Protein AF-A0A2E8YFP8-F1 (afdb_monomer_lite)

Radius of gyration: 19.67 Å; cha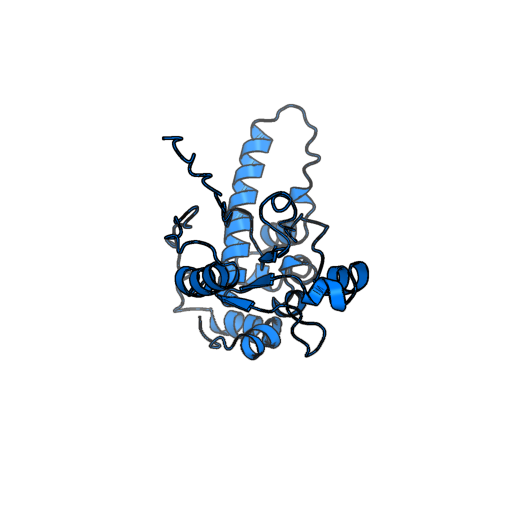ins: 1; bounding box: 48×51×55 Å

Foldseek 3Di:
DDDDDPPPPPPDDCLLPDLDKWKFWAADPDPPVGDDDRPTCDDFVRNDAVVNVCVVQPPVRLVRIQMEIEDEDLVVSLVSNLVSLVVVVVVVVVVVVVPPPPPPPPCNCVQLLNVLSVPADDSLSSLVGPSNCPHPSLAANCSRQDDVPHGSHPYYHYPVCCLVSVQVSCVVSVHDRDDDDDDDDDPPVDPVPPPPDCPVVLVVSCVSHVVNCVVVVNDSPD

pLDDT: mean 73.6, std 22.81, range [25.97, 97.5]

Structure (mmCIF, N/CA/C/O backbone):
data_AF-A0A2E8YFP8-F1
#
_entry.id   AF-A0A2E8YFP8-F1
#
loop_
_atom_site.group_PDB
_atom_site.id
_atom_site.type_symbol
_atom_site.label_atom_id
_atom_site.label_alt_id
_atom_site.label_comp_id
_atom_site.label_asym_id
_atom_site.label_entity_id
_atom_site.label_seq_id
_atom_site.pdbx_PDB_ins_code
_atom_site.Cartn_x
_atom_site.Cartn_y
_atom_site.Cartn_z
_atom_site.occupancy
_atom_site.B_iso_or_equiv
_atom_site.auth_seq_id
_atom_site.auth_comp_id
_atom_site.auth_asym_id
_atom_site.auth_atom_id
_atom_site.pdbx_PDB_model_num
ATOM 1 N N . MET A 1 1 ? -12.338 36.741 29.078 1.00 36.50 1 MET A N 1
ATOM 2 C CA . MET A 1 1 ? -12.770 35.774 28.042 1.00 36.50 1 MET A CA 1
ATOM 3 C C . MET A 1 1 ? -11.517 35.181 27.402 1.00 36.50 1 MET A C 1
ATOM 5 O O . MET A 1 1 ? -10.889 35.886 26.622 1.00 36.50 1 MET A O 1
ATOM 9 N N . PRO A 1 2 ? -11.059 33.972 27.771 1.00 31.61 2 PRO A N 1
ATOM 10 C CA . PRO A 1 2 ? -9.846 33.420 27.177 1.00 31.61 2 PRO A CA 1
ATOM 11 C C . PRO A 1 2 ? -10.151 32.907 25.762 1.00 31.61 2 PRO A C 1
ATOM 13 O O . PRO A 1 2 ? -11.018 32.055 25.570 1.00 31.61 2 PRO A O 1
ATOM 16 N N . GLN A 1 3 ? -9.444 33.446 24.766 1.00 33.66 3 GLN A N 1
ATOM 17 C CA . GLN A 1 3 ? -9.438 32.939 23.394 1.00 33.66 3 GLN A CA 1
ATOM 18 C C . GLN A 1 3 ? -8.920 31.495 23.395 1.00 33.66 3 GLN A C 1
ATOM 20 O O . GLN A 1 3 ? -7.736 31.249 23.625 1.00 33.66 3 GLN A O 1
ATOM 25 N N . LYS A 1 4 ? -9.806 30.528 23.122 1.00 30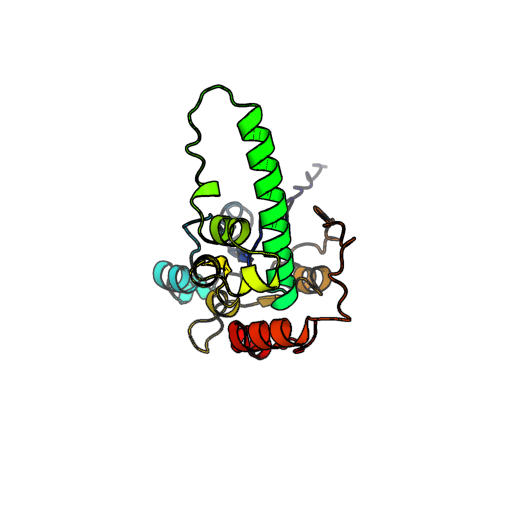.73 4 LYS A N 1
ATOM 26 C CA . LYS A 1 4 ? -9.409 29.154 22.793 1.00 30.73 4 LYS A CA 1
ATOM 27 C C . LYS A 1 4 ? -8.535 29.199 21.536 1.00 30.73 4 LYS A C 1
ATOM 29 O O . LYS A 1 4 ? -9.045 29.451 20.444 1.00 30.73 4 LYS A O 1
ATOM 34 N N . ARG A 1 5 ? -7.228 28.952 21.682 1.00 29.97 5 ARG A N 1
ATOM 35 C CA . ARG A 1 5 ? -6.358 28.631 20.543 1.00 29.97 5 ARG A CA 1
ATOM 36 C C . ARG A 1 5 ? -6.943 27.403 19.851 1.00 29.97 5 ARG A C 1
ATOM 38 O O . ARG A 1 5 ? -7.104 26.361 20.480 1.00 29.97 5 ARG A O 1
ATOM 45 N N . ARG A 1 6 ? -7.289 27.541 18.571 1.00 31.38 6 ARG A N 1
ATOM 46 C CA . ARG A 1 6 ? -7.582 26.399 17.703 1.00 31.38 6 ARG A CA 1
ATOM 47 C C . ARG A 1 6 ? -6.264 25.664 17.482 1.00 31.38 6 ARG A C 1
ATOM 49 O O . ARG A 1 6 ? -5.406 26.156 16.757 1.00 31.38 6 ARG A O 1
ATOM 56 N N . GLU A 1 7 ? -6.089 24.523 18.136 1.00 27.12 7 GLU A N 1
ATOM 57 C CA . GLU A 1 7 ? -5.059 23.567 17.744 1.00 27.12 7 GLU A CA 1
ATOM 58 C C . GLU A 1 7 ? -5.454 22.997 16.381 1.00 27.12 7 GLU A C 1
ATOM 60 O O . GLU A 1 7 ? -6.393 22.214 16.253 1.00 27.12 7 GLU A O 1
ATOM 65 N N . VAL A 1 8 ? -4.775 23.463 15.334 1.00 25.97 8 VAL A N 1
ATOM 66 C CA . VAL A 1 8 ? -4.875 22.877 14.000 1.00 25.97 8 VAL A CA 1
ATOM 67 C C . VAL A 1 8 ? -4.045 21.600 14.026 1.00 25.97 8 VAL A C 1
ATOM 69 O O . VAL A 1 8 ? -2.827 21.632 13.861 1.00 25.97 8 VAL A O 1
ATOM 72 N N . VAL A 1 9 ? -4.698 20.463 14.261 1.00 29.06 9 VAL A N 1
ATOM 73 C CA . VAL A 1 9 ? -4.085 19.156 14.016 1.00 29.06 9 VAL A CA 1
ATOM 74 C C . VAL A 1 9 ? -4.035 18.970 12.500 1.00 29.06 9 VAL A C 1
ATOM 76 O O . VAL A 1 9 ? -4.997 18.529 11.879 1.00 29.06 9 VAL A O 1
ATOM 79 N N . SER A 1 10 ? -2.917 19.361 11.883 1.00 26.95 10 SER A N 1
ATOM 80 C CA . SER A 1 10 ? -2.635 19.033 10.484 1.00 26.95 10 SER A CA 1
ATOM 81 C C . SER A 1 10 ? -2.390 17.528 10.385 1.00 26.95 10 SER A C 1
ATOM 83 O O . SER A 1 10 ? -1.294 17.036 10.660 1.00 26.95 10 SER A O 1
ATOM 85 N N . LEU A 1 11 ? -3.417 16.772 10.000 1.00 29.98 11 LEU A N 1
ATOM 86 C CA . LEU A 1 11 ? -3.224 15.427 9.473 1.00 29.98 11 LEU A CA 1
ATOM 87 C C . LEU A 1 11 ? -2.667 15.569 8.057 1.00 29.98 11 LEU A C 1
ATOM 89 O O . LEU A 1 11 ? -3.397 15.588 7.073 1.00 29.98 11 LEU A O 1
ATOM 93 N N . SER A 1 12 ? -1.347 15.713 7.955 1.00 26.25 12 SER A N 1
ATOM 94 C CA . SER A 1 12 ? -0.669 15.740 6.663 1.00 26.25 12 SER A CA 1
ATOM 95 C C . SER A 1 12 ? -0.691 14.326 6.069 1.00 26.25 12 SER A C 1
ATOM 97 O O . SER A 1 12 ? 0.120 13.461 6.423 1.00 26.25 12 SER A O 1
ATOM 99 N N . TYR A 1 13 ? -1.648 14.068 5.179 1.00 33.69 13 TYR A N 1
ATOM 100 C CA . TYR A 1 13 ? -1.621 12.923 4.277 1.00 33.69 13 TYR A CA 1
ATOM 101 C C . TYR A 1 13 ? -0.476 13.153 3.276 1.00 33.69 13 TYR A C 1
ATOM 103 O O . TYR A 1 13 ? -0.455 14.157 2.571 1.00 33.69 13 TYR A O 1
ATOM 111 N N . CYS A 1 14 ? 0.527 12.266 3.254 1.00 28.83 14 CYS A N 1
ATOM 112 C CA . CYS A 1 14 ? 1.684 12.370 2.353 1.00 28.83 14 CYS A CA 1
ATOM 113 C C . CYS A 1 14 ? 1.644 11.269 1.276 1.00 28.83 14 CYS A C 1
ATOM 115 O O . CYS A 1 14 ? 2.401 10.294 1.352 1.00 28.83 14 CYS A O 1
ATOM 117 N N . PRO A 1 15 ? 0.798 11.403 0.240 1.00 35.19 15 PRO A N 1
ATOM 118 C CA . PRO A 1 15 ? 0.747 10.443 -0.860 1.00 35.19 15 PRO A CA 1
ATOM 119 C C . PRO A 1 15 ? 2.013 10.482 -1.726 1.00 35.19 15 PRO A C 1
ATOM 121 O O . PRO A 1 15 ? 2.318 9.504 -2.401 1.00 35.19 15 PRO A O 1
ATOM 124 N N . ARG A 1 16 ? 2.842 11.538 -1.633 1.00 28.38 16 ARG A N 1
ATOM 125 C CA . ARG A 1 16 ? 4.160 11.596 -2.296 1.00 28.38 16 ARG A CA 1
ATOM 126 C C . ARG A 1 16 ? 5.142 10.523 -1.830 1.00 28.38 16 ARG A C 1
ATOM 128 O O . ARG A 1 16 ? 6.166 10.372 -2.482 1.00 28.38 16 ARG A O 1
ATOM 135 N N . THR A 1 17 ? 4.871 9.813 -0.734 1.00 32.91 17 THR A N 1
ATOM 136 C CA . THR A 1 17 ? 5.711 8.725 -0.197 1.00 32.91 17 THR A CA 1
ATOM 137 C C . THR A 1 17 ? 4.944 7.434 0.099 1.00 32.91 17 THR A C 1
ATOM 139 O O . THR A 1 17 ? 5.575 6.415 0.379 1.00 32.91 17 THR A O 1
ATOM 142 N N . CYS A 1 18 ? 3.611 7.443 0.019 1.00 36.31 18 CYS A N 1
ATOM 143 C CA . CYS A 1 18 ? 2.791 6.263 0.279 1.00 36.31 18 CYS A CA 1
ATOM 144 C C . CYS A 1 18 ? 2.594 5.460 -1.008 1.00 36.31 18 CYS A C 1
ATOM 146 O O . CYS A 1 18 ? 1.577 5.545 -1.683 1.00 36.31 18 CYS A O 1
ATOM 148 N N . VAL A 1 19 ? 3.591 4.637 -1.321 1.00 35.97 19 VAL A N 1
ATOM 149 C CA . VAL A 1 19 ? 3.522 3.589 -2.355 1.00 35.97 19 VAL A CA 1
ATOM 150 C C . VAL A 1 19 ? 2.737 2.363 -1.849 1.00 35.97 19 VAL A C 1
ATOM 152 O O . VAL A 1 19 ? 2.703 1.308 -2.470 1.00 35.97 19 VAL A O 1
ATOM 155 N N . GLY A 1 20 ? 2.088 2.475 -0.690 1.00 39.97 20 GLY A N 1
ATOM 156 C CA . GLY A 1 20 ? 1.433 1.363 -0.031 1.00 39.97 20 GLY A CA 1
ATOM 157 C C . GLY A 1 20 ? 0.271 1.791 0.846 1.00 39.97 20 GLY A C 1
ATOM 158 O O . GLY A 1 20 ? 0.136 2.945 1.262 1.00 39.97 20 GLY A O 1
ATOM 159 N N . THR A 1 21 ? -0.554 0.795 1.127 1.00 45.94 21 THR A N 1
ATOM 160 C CA . THR A 1 21 ? -1.601 0.798 2.135 1.00 45.94 21 THR A CA 1
ATOM 161 C C . THR A 1 21 ? -1.061 1.341 3.452 1.00 45.94 21 THR A C 1
ATOM 163 O O . THR A 1 21 ? -0.085 0.824 3.997 1.00 45.94 21 THR A O 1
ATOM 166 N N . THR A 1 22 ? -1.670 2.413 3.954 1.00 50.28 22 THR A N 1
ATOM 167 C CA . THR A 1 22 ? -1.260 3.024 5.222 1.00 50.28 22 THR A CA 1
ATOM 168 C C . THR A 1 22 ? -2.294 2.705 6.289 1.00 50.28 22 THR A C 1
ATOM 170 O O . THR A 1 22 ? -3.495 2.815 6.045 1.00 50.28 22 THR A O 1
ATOM 173 N N . TYR A 1 23 ? -1.804 2.322 7.465 1.00 46.91 23 TYR A N 1
ATOM 174 C CA . TYR A 1 23 ? -2.606 2.018 8.641 1.00 46.91 23 TYR A CA 1
ATOM 175 C C . TYR A 1 23 ? -2.334 3.013 9.734 1.00 46.91 23 TYR A C 1
ATOM 177 O O . TYR A 1 23 ? -1.201 3.463 9.914 1.00 46.91 23 TYR A O 1
ATOM 185 N N . TYR A 1 24 ? -3.385 3.281 10.484 1.00 52.94 24 TYR A N 1
ATOM 186 C CA . TYR A 1 24 ? -3.398 4.200 11.592 1.00 52.94 24 TYR A CA 1
ATOM 187 C C . TYR A 1 24 ? -4.088 3.508 12.767 1.00 52.94 24 TYR A C 1
ATOM 189 O O . TYR A 1 24 ? -5.163 2.924 12.624 1.00 52.94 24 TYR A O 1
ATOM 197 N N . ALA A 1 25 ? -3.451 3.566 13.932 1.00 46.72 25 ALA A N 1
ATOM 198 C CA . ALA A 1 25 ? -4.052 3.210 15.210 1.00 46.72 25 ALA A CA 1
ATOM 199 C C . ALA A 1 25 ? -4.082 4.474 16.076 1.00 46.72 25 ALA A C 1
ATOM 201 O O . ALA A 1 25 ? -3.069 5.166 16.162 1.00 46.72 25 ALA A O 1
ATOM 202 N N . ALA A 1 26 ? -5.226 4.787 16.685 1.00 53.19 26 ALA A N 1
ATOM 203 C CA . ALA A 1 26 ? -5.397 5.929 17.583 1.00 53.19 26 ALA A CA 1
ATOM 204 C C . ALA A 1 26 ? -5.961 5.473 18.939 1.00 53.19 26 ALA A C 1
ATOM 206 O O . ALA A 1 26 ? -6.909 4.686 18.993 1.00 53.19 26 ALA A O 1
ATOM 207 N N . ALA A 1 27 ? -5.349 5.923 20.041 1.00 47.31 27 ALA A N 1
ATOM 208 C CA . ALA A 1 27 ? -5.770 5.594 21.409 1.00 47.31 27 ALA A CA 1
ATOM 209 C C . ALA A 1 27 ? -6.968 6.453 21.846 1.00 47.31 27 ALA A C 1
ATOM 211 O O . ALA A 1 27 ? -7.136 7.555 21.339 1.00 47.31 27 ALA A O 1
ATOM 212 N N . HIS A 1 28 ? -7.764 5.995 22.820 1.00 42.28 28 HIS A N 1
ATOM 213 C CA . HIS A 1 28 ? -8.974 6.705 23.275 1.00 42.28 28 HIS A CA 1
ATOM 214 C C . HIS A 1 28 ? -8.916 7.282 24.703 1.00 42.28 28 HIS A C 1
ATOM 216 O O . HIS A 1 28 ? -9.957 7.621 25.265 1.00 42.28 28 HIS A O 1
ATOM 222 N N . ARG A 1 29 ? -7.745 7.397 25.343 1.00 40.44 29 ARG A N 1
ATOM 223 C CA . ARG A 1 29 ? -7.683 7.841 26.751 1.00 40.44 29 ARG A CA 1
ATOM 224 C C . ARG A 1 29 ? -7.421 9.342 26.889 1.00 40.44 29 ARG A C 1
ATOM 226 O O . ARG A 1 29 ? -6.279 9.752 26.768 1.00 40.44 29 ARG A O 1
ATOM 233 N N . SER A 1 30 ? -8.489 10.101 27.178 1.00 37.00 30 SER A N 1
ATOM 234 C CA . SER A 1 30 ? -8.545 11.466 27.758 1.00 37.00 30 SER A CA 1
ATOM 235 C C . SER A 1 30 ? -7.553 12.520 27.227 1.00 37.00 30 SER A C 1
ATOM 237 O O . SER A 1 30 ? -6.339 12.395 27.359 1.00 37.00 30 SER A O 1
ATOM 239 N N . ALA A 1 31 ? -8.105 13.617 26.698 1.00 35.91 31 ALA A N 1
ATOM 240 C CA . ALA A 1 31 ? -7.458 14.678 25.915 1.00 35.91 31 ALA A CA 1
ATOM 241 C C . ALA A 1 31 ? -6.177 15.340 26.485 1.00 35.91 31 ALA A C 1
ATOM 243 O O . ALA A 1 31 ? -5.543 16.106 25.770 1.00 35.91 31 ALA A O 1
ATOM 244 N N . SER A 1 32 ? -5.756 15.058 27.721 1.00 33.41 32 SER A N 1
ATOM 245 C CA . SER A 1 32 ? -4.541 15.628 28.322 1.00 33.41 32 SER A CA 1
ATOM 246 C C . SER A 1 32 ? -3.265 14.790 28.135 1.00 33.41 32 SER A C 1
ATOM 248 O O . SER A 1 32 ? -2.178 15.315 28.349 1.00 33.41 32 SER A O 1
ATOM 250 N N . VAL A 1 33 ? -3.355 13.522 27.703 1.00 29.88 33 VAL A N 1
ATOM 251 C CA . VAL A 1 33 ? -2.181 12.638 27.459 1.00 29.88 33 VAL A CA 1
ATOM 252 C C . VAL A 1 33 ? -2.126 12.148 25.995 1.00 29.88 33 VAL A C 1
ATOM 254 O O . VAL A 1 33 ? -1.282 11.354 25.587 1.00 29.88 33 VAL A O 1
ATOM 257 N N . LEU A 1 34 ? -3.027 12.657 25.153 1.00 34.34 34 LEU A N 1
ATOM 258 C CA . LEU A 1 34 ? -3.469 12.025 23.908 1.00 34.34 34 LEU A CA 1
ATOM 259 C C . LEU A 1 34 ? -2.755 12.516 22.634 1.00 34.34 34 LEU A C 1
ATOM 261 O O . LEU A 1 34 ? -3.369 12.604 21.576 1.00 34.34 34 LEU A O 1
ATOM 265 N N . ALA A 1 35 ? -1.465 12.846 22.709 1.00 31.28 35 ALA A N 1
ATOM 266 C CA . ALA A 1 35 ? -0.767 13.476 21.583 1.00 31.28 35 ALA A CA 1
ATOM 267 C C . ALA A 1 35 ? 0.147 12.560 20.741 1.00 31.28 35 ALA A C 1
ATOM 269 O O . ALA A 1 35 ? 0.600 13.010 19.695 1.00 31.28 35 ALA A O 1
ATOM 270 N N . GLN A 1 36 ? 0.487 11.322 21.136 1.00 36.94 36 GLN A N 1
ATOM 271 C CA . GLN A 1 36 ? 1.785 10.782 20.667 1.00 36.94 36 GLN A CA 1
ATOM 272 C C . GLN A 1 36 ? 1.888 9.377 20.064 1.00 36.94 36 GLN A C 1
ATOM 274 O O . GLN A 1 36 ? 3.008 8.911 19.889 1.00 36.94 36 GLN A O 1
ATOM 279 N N . PHE A 1 37 ? 0.817 8.723 19.609 1.00 37.91 37 PHE A N 1
ATOM 280 C CA . PHE A 1 37 ? 1.011 7.478 18.843 1.00 37.91 37 PHE A CA 1
ATOM 281 C C . PHE A 1 37 ? 0.110 7.364 17.617 1.00 37.91 37 PHE A C 1
ATOM 283 O O . PHE A 1 37 ? -0.743 6.491 17.546 1.00 37.91 37 PHE A O 1
ATOM 290 N N . ILE A 1 38 ? 0.362 8.195 16.598 1.00 45.66 38 ILE A N 1
ATOM 291 C CA . ILE A 1 38 ? 0.093 7.763 15.222 1.00 45.66 38 ILE A CA 1
ATOM 292 C C . ILE A 1 38 ? 1.240 6.834 14.829 1.00 45.66 38 ILE A C 1
ATOM 294 O O . ILE A 1 38 ? 2.314 7.280 14.419 1.00 45.66 38 ILE A O 1
ATOM 298 N N . VAL A 1 39 ? 1.028 5.530 14.972 1.00 47.88 39 VAL A N 1
ATOM 299 C CA . VAL A 1 39 ? 1.996 4.547 14.489 1.00 47.88 39 VAL A CA 1
ATOM 300 C C . VAL A 1 39 ? 1.897 4.486 12.969 1.00 47.88 39 VAL A C 1
ATOM 302 O O . VAL A 1 39 ? 1.054 3.789 12.413 1.00 47.88 39 VAL A O 1
ATOM 305 N N . LYS A 1 40 ? 2.760 5.237 12.278 1.00 48.53 40 LYS A N 1
ATOM 306 C CA . LYS A 1 40 ? 2.921 5.109 10.826 1.00 48.53 40 LYS A CA 1
ATOM 307 C C . LYS A 1 40 ? 3.622 3.782 10.540 1.00 48.53 40 LYS A C 1
ATOM 309 O O . LYS A 1 40 ? 4.824 3.654 10.752 1.00 48.53 40 LYS A O 1
ATOM 314 N N . GLY A 1 41 ? 2.885 2.799 10.028 1.00 45.41 41 GLY A N 1
ATOM 315 C CA . GLY A 1 41 ? 3.410 1.472 9.673 1.00 45.41 41 GLY A CA 1
ATOM 316 C C . GLY A 1 41 ? 4.381 1.435 8.481 1.00 45.41 41 GLY A C 1
ATOM 317 O O . GLY A 1 41 ? 4.710 0.350 8.007 1.00 45.41 41 GLY A O 1
ATOM 318 N N . PHE A 1 42 ? 4.843 2.586 7.980 1.00 41.38 42 PHE A N 1
ATOM 319 C CA . PHE A 1 42 ? 5.645 2.679 6.763 1.00 41.38 42 PHE A CA 1
ATOM 320 C C . PHE A 1 42 ? 6.966 3.415 7.003 1.00 41.38 42 PHE A C 1
ATOM 322 O O . PHE A 1 42 ? 7.075 4.629 6.853 1.00 41.38 42 PHE A O 1
ATOM 329 N N . THR A 1 43 ? 7.998 2.655 7.354 1.00 39.94 43 THR A N 1
ATOM 330 C CA . THR A 1 43 ? 9.390 3.023 7.069 1.00 39.94 43 THR A CA 1
ATOM 331 C C . THR A 1 43 ? 9.947 1.941 6.150 1.00 39.94 43 THR A C 1
ATOM 333 O O . THR A 1 43 ? 9.764 0.753 6.416 1.00 39.94 43 THR A O 1
ATOM 336 N N . TYR A 1 44 ? 10.535 2.331 5.013 1.00 41.59 44 TYR A N 1
ATOM 337 C CA . TYR A 1 44 ? 11.113 1.392 4.044 1.00 41.59 44 TYR A CA 1
ATOM 338 C C . TYR A 1 44 ? 12.115 0.468 4.761 1.00 41.59 44 TYR A C 1
ATOM 340 O O . TYR A 1 44 ? 13.039 0.949 5.410 1.00 41.59 44 TYR A O 1
ATOM 348 N N . GLY A 1 45 ? 11.886 -0.850 4.696 1.00 40.97 45 GLY A N 1
ATOM 349 C CA . GLY A 1 45 ? 12.659 -1.870 5.425 1.00 40.97 45 GLY A CA 1
ATOM 350 C C . GLY A 1 45 ? 12.057 -2.329 6.764 1.00 40.97 45 GLY A C 1
ATOM 351 O O . GLY A 1 45 ? 12.533 -3.304 7.332 1.00 40.97 45 GLY A O 1
ATOM 352 N N . ASN A 1 46 ? 10.990 -1.681 7.243 1.00 49.53 46 ASN A N 1
ATOM 353 C CA . ASN A 1 46 ? 10.359 -1.942 8.541 1.00 49.53 46 ASN A CA 1
ATOM 354 C C . ASN A 1 46 ? 8.821 -1.932 8.466 1.00 49.53 46 ASN A C 1
ATOM 356 O O . ASN A 1 46 ? 8.154 -1.529 9.421 1.00 49.53 46 ASN A O 1
ATOM 360 N N . THR A 1 47 ? 8.227 -2.371 7.350 1.00 53.34 47 THR A N 1
ATOM 361 C CA . THR A 1 47 ? 6.767 -2.512 7.272 1.00 53.34 47 THR A CA 1
ATOM 362 C C . THR A 1 47 ? 6.306 -3.526 8.317 1.00 53.34 47 THR A C 1
ATOM 364 O O . THR A 1 47 ? 6.534 -4.732 8.197 1.00 53.34 47 THR A O 1
ATOM 367 N N . ARG A 1 48 ? 5.705 -3.026 9.397 1.00 61.34 48 ARG A N 1
ATOM 368 C CA . ARG A 1 48 ? 5.166 -3.858 10.469 1.00 61.34 48 ARG A CA 1
ATOM 369 C C . ARG A 1 48 ? 3.736 -4.202 10.096 1.00 61.34 48 ARG A C 1
ATOM 371 O O . ARG A 1 48 ? 2.865 -3.339 10.128 1.00 61.34 48 ARG A O 1
ATOM 378 N N . LEU A 1 49 ? 3.526 -5.456 9.714 1.00 74.12 49 LEU A N 1
ATOM 379 C CA . LEU A 1 49 ? 2.189 -5.999 9.513 1.00 74.12 49 LEU A CA 1
ATOM 380 C C . LEU A 1 49 ? 1.406 -5.907 10.846 1.00 74.12 49 LEU A C 1
ATOM 382 O O . LEU A 1 49 ? 2.031 -6.077 11.903 1.00 74.12 49 LEU A O 1
ATOM 386 N N . PRO A 1 50 ? 0.088 -5.631 10.853 1.00 74.19 50 PRO A N 1
ATOM 387 C CA . PRO A 1 50 ? -0.675 -5.469 12.094 1.00 74.19 50 PRO A CA 1
ATOM 388 C C . PRO A 1 50 ? -0.604 -6.673 13.029 1.00 74.19 50 PRO A C 1
ATOM 390 O O . PRO A 1 50 ? -0.625 -6.489 14.238 1.00 74.19 50 PRO A O 1
ATOM 393 N N . GLN A 1 51 ? -0.409 -7.877 12.497 1.00 82.25 51 GLN A N 1
ATOM 394 C CA . GLN A 1 51 ? -0.148 -9.114 13.236 1.00 82.25 51 GLN A CA 1
ATOM 395 C C . GLN A 1 51 ? 0.980 -8.918 14.255 1.00 82.25 51 GLN A C 1
ATOM 397 O O . GLN A 1 51 ? 0.862 -9.335 15.402 1.00 82.25 51 GLN A O 1
ATOM 402 N N . LYS A 1 52 ? 2.055 -8.208 13.879 1.00 82.06 52 LYS A N 1
ATOM 403 C CA . LYS A 1 52 ? 3.167 -7.912 14.795 1.00 82.06 52 LYS A CA 1
ATOM 404 C C . LYS A 1 52 ? 2.750 -6.965 15.917 1.00 82.06 52 LYS A C 1
ATOM 406 O O . LYS A 1 52 ? 3.232 -7.106 17.036 1.00 82.06 52 LYS A O 1
ATOM 411 N N . PHE A 1 53 ? 1.863 -6.008 15.636 1.00 81.06 53 PHE A N 1
ATOM 412 C CA . PHE A 1 53 ? 1.323 -5.118 16.664 1.00 81.06 53 PHE A CA 1
ATOM 413 C C . PHE A 1 53 ? 0.406 -5.871 17.616 1.00 81.06 53 PHE A C 1
ATOM 415 O O . PHE A 1 53 ? 0.610 -5.776 18.822 1.00 81.06 53 PHE A O 1
ATOM 422 N N . VAL A 1 54 ? -0.520 -6.668 17.084 1.00 83.88 54 VAL A N 1
ATOM 423 C CA . VAL A 1 54 ? -1.411 -7.540 17.859 1.00 83.88 54 VAL A CA 1
ATOM 424 C C . VAL A 1 54 ? -0.602 -8.467 18.767 1.00 83.88 54 VAL A C 1
ATOM 426 O O . VAL A 1 54 ? -0.866 -8.533 19.964 1.00 83.88 54 VAL A O 1
ATOM 429 N N . GLN A 1 55 ? 0.445 -9.101 18.233 1.00 85.81 55 GLN A N 1
ATOM 430 C CA . GLN A 1 55 ? 1.346 -9.959 19.001 1.00 85.81 55 GLN A CA 1
ATOM 431 C C . GLN A 1 55 ? 2.075 -9.196 20.119 1.00 85.81 55 GLN A C 1
ATOM 433 O O . GLN A 1 55 ? 2.231 -9.723 21.214 1.00 85.81 55 GLN A O 1
ATOM 438 N N . SER A 1 56 ? 2.522 -7.962 19.858 1.00 84.25 56 SER A N 1
ATOM 439 C CA . SER A 1 56 ? 3.281 -7.165 20.835 1.00 84.25 56 SER A CA 1
ATOM 440 C C . SER A 1 56 ? 2.425 -6.485 21.909 1.00 84.25 56 SER A C 1
ATOM 442 O O . SER A 1 56 ? 2.879 -6.329 23.037 1.00 84.25 56 SER A O 1
ATOM 444 N N . LEU A 1 57 ? 1.212 -6.050 21.559 1.00 84.81 57 LEU A N 1
ATOM 445 C CA . LEU A 1 57 ? 0.318 -5.285 22.434 1.00 84.81 57 LEU A CA 1
ATOM 446 C C . LEU A 1 57 ? -0.678 -6.189 23.167 1.00 84.81 57 LEU A C 1
ATOM 448 O O . LEU A 1 57 ? -1.221 -5.794 24.195 1.00 84.81 57 LEU A O 1
ATOM 452 N N . GLY A 1 58 ? -0.929 -7.386 22.634 1.00 87.44 58 GLY A N 1
ATOM 453 C CA . GLY A 1 58 ? -2.018 -8.253 23.055 1.00 87.44 58 GLY A CA 1
ATOM 454 C C . GLY A 1 58 ? -3.359 -7.843 22.441 1.00 87.44 58 GLY A C 1
ATOM 455 O O . GLY A 1 58 ? -3.606 -6.677 22.115 1.00 87.44 58 GLY A O 1
ATOM 456 N N . ASN A 1 59 ? -4.251 -8.827 22.300 1.00 87.06 59 ASN A N 1
ATOM 457 C CA . ASN A 1 59 ? -5.568 -8.642 21.686 1.00 87.06 59 ASN A CA 1
ATOM 458 C C . ASN A 1 59 ? -6.415 -7.591 22.412 1.00 87.06 59 ASN A C 1
ATOM 460 O O . ASN A 1 59 ? -7.027 -6.755 21.757 1.00 87.06 59 ASN A O 1
ATOM 464 N N . GLU A 1 60 ? -6.442 -7.605 23.745 1.00 88.56 60 GLU A N 1
ATOM 465 C CA . GLU A 1 60 ? -7.273 -6.687 24.532 1.00 88.56 60 GLU A CA 1
ATOM 466 C C . GLU A 1 60 ? -6.900 -5.220 24.276 1.00 88.56 60 GLU A C 1
ATOM 468 O O . GLU A 1 60 ? -7.751 -4.399 23.921 1.00 88.56 60 GLU A O 1
ATOM 473 N N . LEU A 1 61 ? -5.607 -4.899 24.369 1.00 84.38 61 LEU A N 1
ATOM 474 C CA . LEU A 1 61 ? -5.121 -3.545 24.134 1.00 84.38 61 LEU A CA 1
ATOM 475 C C . LEU A 1 61 ? -5.305 -3.138 22.667 1.00 84.38 61 LEU A C 1
ATOM 477 O O . LEU A 1 61 ? -5.753 -2.022 22.405 1.00 84.38 61 LEU A O 1
ATOM 481 N N . TRP A 1 62 ? -5.037 -4.039 21.714 1.00 85.75 62 TRP A N 1
ATOM 482 C CA . TRP A 1 62 ? -5.286 -3.788 20.291 1.00 85.75 62 TRP A CA 1
ATOM 483 C C . TRP A 1 62 ? -6.750 -3.420 20.013 1.00 85.75 62 TRP A C 1
ATOM 485 O O . TRP A 1 62 ? -7.027 -2.421 19.347 1.00 85.75 62 TRP A O 1
ATOM 495 N N . GLN A 1 63 ? -7.690 -4.176 20.585 1.00 87.56 63 GLN A N 1
ATOM 496 C CA . GLN A 1 63 ? -9.124 -3.928 20.434 1.00 87.56 63 GLN A CA 1
ATOM 497 C C . GLN A 1 63 ? -9.580 -2.617 21.087 1.00 87.56 63 GLN A C 1
ATOM 499 O O . GLN A 1 63 ? -10.617 -2.075 20.700 1.00 87.56 63 GLN A O 1
ATOM 504 N N . SER A 1 64 ? -8.809 -2.051 22.019 1.00 86.12 64 SER A N 1
ATOM 505 C CA . SER A 1 64 ? -9.102 -0.733 22.597 1.00 86.12 64 SER A CA 1
ATOM 506 C C . SER A 1 64 ? -8.781 0.441 21.657 1.00 86.12 64 SER A C 1
ATOM 508 O O . SER A 1 64 ? -9.345 1.524 21.819 1.00 86.12 64 SER A O 1
ATOM 510 N N . TYR A 1 65 ? -7.919 0.245 20.651 1.00 85.69 65 TYR A N 1
ATOM 511 C CA . TYR A 1 65 ? -7.568 1.285 19.680 1.00 85.69 65 TYR A CA 1
ATOM 512 C C . TYR A 1 65 ? -8.638 1.458 18.601 1.00 85.69 65 TYR A C 1
ATOM 514 O O . TYR A 1 65 ? -9.320 0.513 18.200 1.00 85.69 65 TYR A O 1
ATOM 522 N N . HIS A 1 66 ? -8.742 2.665 18.055 1.00 85.56 66 HIS A N 1
ATOM 523 C CA . HIS A 1 66 ? -9.380 2.891 16.761 1.00 85.56 66 HIS A CA 1
ATOM 524 C C . HIS A 1 66 ? -8.381 2.574 15.657 1.00 85.56 66 HIS A C 1
ATOM 526 O O . HIS A 1 66 ? -7.404 3.300 15.482 1.00 85.56 66 HIS A O 1
ATOM 532 N N . THR A 1 67 ? -8.600 1.472 14.944 1.00 87.19 67 THR A N 1
ATOM 533 C CA . THR A 1 67 ? -7.689 0.981 13.906 1.00 87.19 67 THR A CA 1
ATOM 534 C C . THR A 1 67 ? -8.337 1.106 12.536 1.00 87.19 67 THR A C 1
ATOM 536 O O . THR A 1 67 ? -9.443 0.611 12.306 1.00 87.19 67 THR A O 1
ATOM 539 N N . PHE A 1 68 ? -7.649 1.775 11.616 1.00 90.69 68 PHE A N 1
ATOM 540 C CA . PHE A 1 68 ? -8.133 1.969 10.257 1.00 90.69 68 PHE A CA 1
ATOM 541 C C . PHE A 1 68 ? -7.000 1.986 9.234 1.00 90.69 68 PHE A C 1
ATOM 543 O O . PHE A 1 68 ? -5.837 2.197 9.576 1.00 90.69 68 PHE A O 1
ATOM 550 N N . GLY A 1 69 ? -7.336 1.785 7.964 1.00 90.31 69 GLY A N 1
ATOM 551 C CA . GLY A 1 69 ? -6.412 1.989 6.853 1.00 90.31 69 GLY A CA 1
ATOM 552 C C . GLY A 1 69 ? -7.149 2.231 5.544 1.00 90.31 69 GLY A C 1
ATOM 553 O O . GLY A 1 69 ? -8.369 2.092 5.489 1.00 90.31 69 GLY A O 1
ATOM 554 N N . PHE A 1 70 ? -6.404 2.599 4.504 1.00 91.62 70 PHE A N 1
ATOM 555 C CA . PHE A 1 70 ? -6.959 2.861 3.175 1.00 91.62 70 PHE A CA 1
ATOM 556 C C . PHE A 1 70 ? -6.332 1.947 2.126 1.00 91.62 70 PHE A C 1
ATOM 558 O O . PHE A 1 70 ? -5.103 1.837 2.050 1.00 91.62 70 PHE A O 1
ATOM 565 N N . VAL A 1 71 ? -7.181 1.318 1.318 1.00 94.50 71 VAL A N 1
ATOM 566 C CA . VAL A 1 71 ? -6.812 0.557 0.120 1.00 94.50 71 VAL A CA 1
ATOM 567 C C . VAL A 1 71 ? -6.961 1.398 -1.136 1.00 94.50 71 VAL A C 1
ATOM 569 O O . VAL A 1 71 ? -7.635 2.421 -1.141 1.00 94.50 71 VAL A O 1
ATOM 572 N N . ARG A 1 72 ? -6.372 0.924 -2.228 1.00 92.44 72 ARG A N 1
ATOM 573 C CA . ARG A 1 72 ? -6.623 1.418 -3.585 1.00 92.44 72 ARG A CA 1
ATOM 574 C C . ARG A 1 72 ? -6.924 0.244 -4.505 1.00 92.44 72 ARG A C 1
ATOM 576 O O . ARG A 1 72 ? -6.458 -0.860 -4.227 1.00 92.44 72 ARG A O 1
ATOM 583 N N . HIS A 1 73 ? -7.615 0.465 -5.614 1.00 94.06 73 HIS A N 1
ATOM 584 C CA . HIS A 1 73 ? -7.752 -0.538 -6.663 1.00 94.06 73 HIS A CA 1
ATOM 585 C C . HIS A 1 73 ? -6.368 -1.130 -7.032 1.00 94.06 73 HIS A C 1
ATOM 587 O O . HIS A 1 73 ? -5.433 -0.352 -7.285 1.00 94.06 73 HIS A O 1
ATOM 593 N N . PRO A 1 74 ? -6.185 -2.471 -7.060 1.00 94.69 74 PRO A N 1
ATOM 594 C CA . PRO A 1 74 ? -4.862 -3.090 -7.199 1.00 94.69 74 PRO A CA 1
ATOM 595 C C . PRO A 1 74 ? -4.080 -2.613 -8.425 1.00 94.69 74 PRO A C 1
ATOM 597 O O . PRO A 1 74 ? -2.905 -2.263 -8.311 1.00 94.69 74 PRO A O 1
ATOM 600 N N . PHE A 1 75 ? -4.744 -2.492 -9.577 1.00 93.12 75 PHE A N 1
ATOM 601 C CA . PHE A 1 75 ? -4.118 -1.992 -10.802 1.00 93.12 75 PHE A CA 1
ATOM 602 C C . PHE A 1 75 ? -3.644 -0.533 -10.671 1.00 93.12 75 PHE A C 1
ATOM 604 O O . PHE A 1 75 ? -2.493 -0.218 -10.982 1.00 93.12 75 PHE A O 1
ATOM 611 N N . HIS A 1 76 ? -4.478 0.353 -10.114 1.00 89.88 76 HIS A N 1
ATOM 612 C CA . HIS A 1 76 ? -4.115 1.758 -9.899 1.00 89.88 76 HIS A CA 1
ATOM 613 C C . HIS A 1 76 ? -2.971 1.906 -8.887 1.00 89.88 76 HIS A C 1
ATOM 615 O O . HIS A 1 76 ? -2.124 2.791 -9.028 1.00 89.88 76 HIS A O 1
ATOM 621 N N . ARG A 1 77 ? -2.904 1.028 -7.877 1.00 91.75 77 ARG A N 1
ATOM 622 C CA . ARG A 1 77 ? -1.786 0.973 -6.923 1.00 91.75 77 ARG A CA 1
ATOM 623 C C . ARG A 1 77 ? -0.464 0.652 -7.625 1.00 91.75 77 ARG A C 1
ATOM 625 O O . ARG A 1 77 ? 0.540 1.315 -7.356 1.00 91.75 77 ARG A O 1
ATOM 632 N N . LEU A 1 78 ? -0.460 -0.312 -8.544 1.00 92.19 78 LEU A N 1
ATOM 633 C CA . LEU A 1 78 ? 0.732 -0.675 -9.315 1.00 92.19 78 LEU A CA 1
ATOM 634 C C . LEU A 1 78 ? 1.176 0.453 -10.244 1.00 92.19 78 LEU A C 1
ATOM 636 O O . LEU A 1 78 ? 2.349 0.826 -10.222 1.00 92.19 78 LEU A O 1
ATOM 640 N N . GLN A 1 79 ? 0.251 1.049 -11.002 1.00 88.75 79 GLN A N 1
ATOM 641 C CA . GLN A 1 79 ? 0.562 2.190 -11.871 1.00 88.75 79 GLN A CA 1
ATOM 642 C C . GLN A 1 79 ? 1.147 3.360 -11.073 1.00 88.75 79 GLN A C 1
ATOM 644 O O . GLN A 1 79 ? 2.167 3.939 -11.449 1.00 88.75 79 GLN A O 1
ATOM 649 N N . SER A 1 80 ? 0.548 3.664 -9.920 1.00 84.44 80 SER A N 1
ATOM 650 C CA . SER A 1 80 ? 1.048 4.692 -9.009 1.00 84.44 80 SER A CA 1
ATOM 651 C C . SER A 1 80 ? 2.458 4.381 -8.504 1.00 84.44 80 SER A C 1
ATOM 653 O O . SER A 1 80 ? 3.291 5.280 -8.406 1.00 84.44 80 SER A O 1
ATOM 655 N N . THR A 1 81 ? 2.743 3.114 -8.200 1.00 88.56 81 THR A N 1
ATOM 656 C CA . THR A 1 81 ? 4.065 2.661 -7.743 1.00 88.56 81 THR A CA 1
ATOM 657 C C . THR A 1 81 ? 5.117 2.794 -8.836 1.00 88.56 81 THR A C 1
ATOM 659 O O . THR A 1 81 ? 6.213 3.306 -8.590 1.00 88.56 81 THR A O 1
ATOM 662 N N . TYR A 1 82 ? 4.774 2.393 -10.056 1.00 90.50 82 TYR A N 1
ATOM 663 C CA . TYR A 1 82 ? 5.630 2.544 -11.224 1.00 90.50 82 TYR A CA 1
ATOM 664 C C . TYR A 1 82 ? 5.959 4.024 -11.487 1.00 90.50 82 TYR A C 1
ATOM 666 O O . TYR A 1 82 ? 7.131 4.405 -11.537 1.00 90.50 82 TYR A O 1
ATOM 674 N N . ALA A 1 83 ? 4.942 4.891 -11.529 1.00 86.19 83 ALA A N 1
ATOM 675 C CA . ALA A 1 83 ? 5.110 6.331 -11.740 1.00 86.19 83 ALA A CA 1
ATOM 676 C C . ALA A 1 83 ? 5.908 7.016 -10.613 1.00 86.19 83 ALA A C 1
ATOM 678 O O . ALA A 1 83 ? 6.756 7.883 -10.866 1.00 86.19 83 ALA A O 1
ATOM 679 N N . TYR A 1 84 ? 5.683 6.606 -9.359 1.00 85.00 84 TYR A N 1
ATOM 680 C CA . TYR A 1 84 ? 6.486 7.052 -8.223 1.00 85.00 84 TYR A CA 1
ATOM 681 C C . TYR A 1 84 ? 7.958 6.679 -8.417 1.00 85.00 84 TYR A C 1
ATOM 683 O O . TYR A 1 84 ? 8.829 7.543 -8.301 1.00 85.00 84 TYR A O 1
ATOM 691 N N . THR A 1 85 ? 8.238 5.423 -8.768 1.00 87.56 85 THR A N 1
ATOM 692 C CA . THR A 1 85 ? 9.608 4.921 -8.946 1.00 87.56 85 THR A CA 1
ATOM 693 C C . THR A 1 85 ? 10.327 5.656 -10.075 1.00 87.56 85 THR A C 1
ATOM 695 O O . THR A 1 85 ? 11.471 6.084 -9.899 1.00 87.56 85 THR A O 1
ATOM 698 N N . ALA A 1 86 ? 9.631 5.923 -11.184 1.00 88.00 86 ALA A N 1
ATOM 699 C CA . ALA A 1 86 ? 10.129 6.753 -12.279 1.00 88.00 86 ALA A CA 1
ATOM 700 C C . ALA A 1 86 ? 10.499 8.170 -11.811 1.00 88.00 86 ALA A C 1
ATOM 702 O O . ALA A 1 86 ? 11.580 8.689 -12.113 1.00 88.00 86 ALA A O 1
ATOM 703 N N . THR A 1 87 ? 9.618 8.796 -11.028 1.00 85.81 87 THR A N 1
ATOM 704 C CA . THR A 1 87 ? 9.813 10.153 -10.505 1.00 85.81 87 THR A CA 1
ATOM 705 C C . THR A 1 87 ? 10.990 10.226 -9.535 1.00 85.81 87 THR A C 1
ATOM 707 O O . THR A 1 87 ? 11.825 11.128 -9.649 1.00 85.81 87 THR A O 1
ATOM 710 N N . GLN A 1 88 ? 11.091 9.284 -8.594 1.00 84.62 88 GLN A N 1
ATOM 711 C CA . GLN A 1 88 ? 12.197 9.251 -7.636 1.00 84.62 88 GLN A CA 1
ATOM 712 C C . GLN A 1 88 ? 13.525 8.969 -8.333 1.00 84.62 88 GLN A C 1
ATOM 714 O O . GLN A 1 88 ? 14.489 9.698 -8.113 1.00 84.62 88 GLN A O 1
ATOM 719 N N . THR A 1 89 ? 13.561 8.017 -9.265 1.00 86.75 89 THR A N 1
ATOM 720 C CA . THR A 1 89 ? 14.760 7.718 -10.061 1.00 86.75 89 THR A CA 1
ATOM 721 C C . THR A 1 89 ? 15.294 8.967 -10.768 1.00 86.75 89 THR A C 1
ATOM 723 O O . THR A 1 89 ? 16.487 9.262 -10.687 1.00 86.75 89 THR A O 1
ATOM 726 N N . LYS A 1 90 ? 14.419 9.769 -11.395 1.00 87.00 90 LYS A N 1
ATOM 727 C CA . LYS A 1 90 ? 14.805 11.045 -12.029 1.00 87.00 90 LYS A CA 1
ATOM 728 C C . LYS A 1 90 ? 15.370 12.049 -11.016 1.00 87.00 90 LYS A C 1
ATOM 730 O O . LYS A 1 90 ? 16.393 12.679 -11.284 1.00 87.00 90 LYS A O 1
ATOM 735 N N . LYS A 1 91 ? 14.733 12.198 -9.848 1.00 83.44 91 LYS A N 1
ATOM 736 C CA . LYS A 1 91 ? 15.185 13.113 -8.781 1.00 83.44 91 LYS A CA 1
ATOM 737 C C . LYS A 1 91 ? 16.547 12.711 -8.215 1.00 83.44 91 LYS A C 1
ATOM 739 O O . LYS A 1 91 ? 17.421 13.565 -8.082 1.00 83.44 91 LYS A O 1
ATOM 744 N N . HIS A 1 92 ? 16.737 11.428 -7.919 1.00 81.19 92 HIS A N 1
ATOM 745 C CA . HIS A 1 92 ? 17.990 10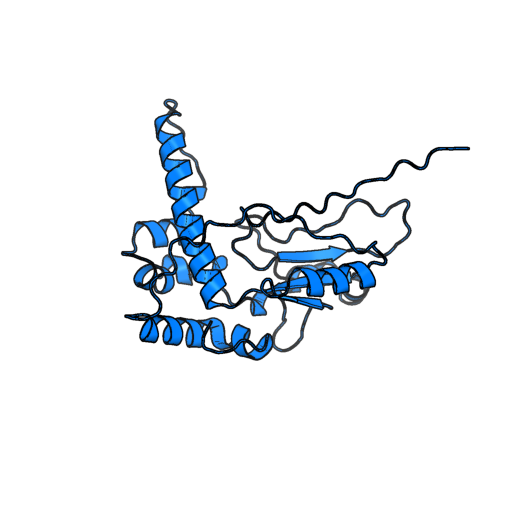.904 -7.380 1.00 81.19 92 HIS A CA 1
ATOM 746 C C . HIS A 1 92 ? 19.130 10.985 -8.408 1.00 81.19 92 HIS A C 1
ATOM 748 O O . HIS A 1 92 ? 20.232 11.392 -8.046 1.00 81.19 92 HIS A O 1
ATOM 754 N N . ARG A 1 93 ? 18.869 10.739 -9.704 1.00 81.19 93 ARG A N 1
ATOM 755 C CA . ARG A 1 93 ? 19.861 10.988 -10.772 1.00 81.19 93 ARG A CA 1
ATOM 756 C C . ARG A 1 93 ? 20.292 12.454 -10.838 1.00 81.19 93 ARG A C 1
ATOM 758 O O . ARG A 1 93 ? 21.486 12.727 -10.897 1.00 81.19 93 ARG A O 1
ATOM 765 N N . ARG A 1 94 ? 19.346 13.401 -10.771 1.00 77.81 94 ARG A N 1
ATOM 766 C CA . ARG A 1 94 ? 19.659 14.845 -10.763 1.00 77.81 94 ARG A CA 1
ATOM 767 C C . ARG A 1 94 ? 20.528 15.244 -9.567 1.00 77.81 94 ARG A C 1
ATOM 769 O O . ARG A 1 94 ? 21.497 15.966 -9.749 1.00 77.81 94 ARG A O 1
ATOM 776 N N . ARG A 1 95 ? 20.219 14.739 -8.367 1.00 70.50 95 ARG A N 1
ATOM 777 C CA . ARG A 1 95 ? 21.007 14.997 -7.144 1.00 70.50 95 ARG A CA 1
ATOM 778 C C . ARG A 1 95 ? 22.405 14.378 -7.186 1.00 70.50 95 ARG A C 1
ATOM 780 O O . ARG A 1 95 ? 23.352 14.964 -6.674 1.00 70.50 95 ARG A O 1
ATOM 787 N N . SER A 1 96 ? 22.547 13.209 -7.809 1.00 62.69 96 SER A N 1
ATOM 788 C CA . SER A 1 96 ? 23.851 12.560 -7.969 1.00 62.69 96 SER A CA 1
ATOM 789 C C . SER A 1 96 ? 24.800 13.353 -8.870 1.00 62.69 96 SER A C 1
ATOM 791 O O . SER A 1 96 ? 26.005 13.269 -8.674 1.00 62.69 96 SER A O 1
ATOM 793 N N . LEU A 1 97 ? 24.281 14.118 -9.837 1.00 59.25 97 LEU A N 1
ATOM 794 C CA . LEU A 1 97 ? 25.094 14.996 -10.687 1.00 59.25 97 LEU A CA 1
ATOM 795 C C . LEU A 1 97 ? 25.562 16.259 -9.948 1.00 59.25 97 LEU A C 1
ATOM 797 O O . LEU A 1 97 ? 26.583 16.830 -10.313 1.00 59.25 97 LEU A O 1
ATOM 801 N N . THR A 1 98 ? 24.842 16.694 -8.909 1.00 57.53 98 THR A N 1
ATOM 802 C CA . THR A 1 98 ? 25.197 17.882 -8.113 1.00 57.53 98 THR A CA 1
ATOM 803 C C . THR A 1 98 ? 26.098 17.565 -6.915 1.00 57.53 98 THR A C 1
ATOM 805 O O . THR A 1 98 ? 26.771 18.457 -6.409 1.00 57.53 98 THR A O 1
ATOM 808 N N . ASN A 1 99 ? 26.139 16.308 -6.457 1.00 55.28 99 ASN A N 1
ATOM 809 C CA . ASN A 1 99 ? 26.950 15.877 -5.314 1.00 55.28 99 ASN A CA 1
ATOM 810 C C . ASN A 1 99 ? 28.300 15.303 -5.780 1.00 55.28 99 ASN A C 1
ATOM 812 O O . ASN A 1 99 ? 28.478 14.092 -5.888 1.00 55.28 99 ASN A O 1
ATOM 816 N N . TRP A 1 100 ? 29.265 16.189 -6.032 1.00 51.84 100 TRP A N 1
ATOM 817 C CA . TRP A 1 100 ? 30.631 15.875 -6.487 1.00 51.84 100 TRP A CA 1
ATOM 818 C C . TRP A 1 100 ? 31.482 15.066 -5.475 1.00 51.84 100 TRP A C 1
ATOM 820 O O . TRP A 1 100 ? 32.525 14.530 -5.832 1.00 51.84 100 TRP A O 1
ATOM 830 N N . THR A 1 101 ? 31.038 14.905 -4.222 1.00 52.34 101 THR A N 1
ATOM 831 C CA . THR A 1 101 ? 31.827 14.318 -3.115 1.00 52.34 101 THR A CA 1
ATOM 832 C C . THR A 1 101 ? 31.769 12.784 -2.984 1.00 52.34 101 THR A C 1
ATOM 834 O O . THR A 1 101 ? 32.206 12.230 -1.978 1.00 52.34 101 THR A O 1
ATOM 837 N N . GLY A 1 102 ? 31.270 12.064 -3.994 1.00 50.09 102 GLY A N 1
ATOM 838 C CA . GLY A 1 102 ? 31.624 10.652 -4.220 1.00 50.09 102 GLY A CA 1
ATOM 839 C C . GLY A 1 102 ? 31.102 9.586 -3.242 1.00 50.09 102 GLY A C 1
ATOM 840 O O . GLY A 1 102 ? 31.404 8.413 -3.436 1.00 50.09 102 GLY A O 1
ATOM 841 N N . THR A 1 103 ? 30.285 9.906 -2.235 1.00 49.16 103 THR A N 1
ATOM 842 C CA . THR A 1 103 ? 29.720 8.893 -1.316 1.00 49.16 103 THR A CA 1
ATOM 843 C C . THR A 1 103 ? 28.239 8.635 -1.591 1.00 49.16 103 THR A C 1
ATOM 845 O O . THR A 1 103 ? 27.351 8.992 -0.822 1.00 49.16 103 THR A O 1
ATOM 848 N N . ASN A 1 104 ? 27.943 7.972 -2.711 1.00 54.53 104 ASN A N 1
ATOM 849 C CA . ASN A 1 104 ? 26.575 7.575 -3.062 1.00 54.53 104 ASN A CA 1
ATOM 850 C C . ASN A 1 104 ? 26.154 6.308 -2.285 1.00 54.53 104 ASN A C 1
ATOM 852 O O . ASN A 1 104 ? 25.871 5.260 -2.861 1.00 54.53 104 ASN A O 1
ATOM 856 N N . ASN A 1 105 ? 26.115 6.382 -0.950 1.00 58.38 105 ASN A N 1
ATOM 857 C CA . ASN A 1 105 ? 25.566 5.316 -0.098 1.00 58.38 105 ASN A CA 1
ATOM 858 C C . ASN A 1 105 ? 24.032 5.409 0.008 1.00 58.38 105 ASN A C 1
ATOM 860 O O . ASN A 1 105 ? 23.437 5.145 1.053 1.00 58.38 105 ASN A O 1
ATOM 864 N N . ASP A 1 106 ? 23.391 5.835 -1.078 1.00 72.62 106 ASP A N 1
ATOM 865 C CA . ASP A 1 106 ? 21.957 6.044 -1.130 1.00 72.62 106 ASP A CA 1
ATOM 866 C C . ASP A 1 106 ? 21.245 4.690 -1.188 1.00 72.62 106 ASP A C 1
ATOM 868 O O . ASP A 1 106 ? 21.332 3.945 -2.170 1.00 72.62 106 ASP A O 1
ATOM 872 N N . GLN A 1 107 ? 20.557 4.350 -0.096 1.00 76.06 107 GLN A N 1
ATOM 873 C CA . GLN A 1 107 ? 19.827 3.091 0.030 1.00 76.06 107 GLN A CA 1
ATOM 874 C C . GLN A 1 107 ? 18.740 2.936 -1.038 1.00 76.06 107 GLN A C 1
ATOM 876 O O . GLN A 1 107 ? 18.386 1.802 -1.357 1.00 76.06 107 GLN A O 1
ATOM 881 N N . PHE A 1 108 ? 18.265 4.039 -1.629 1.00 80.56 108 PHE A N 1
ATOM 882 C CA . PHE A 1 108 ? 17.269 4.035 -2.695 1.00 80.56 108 PHE A CA 1
ATOM 883 C C . PHE A 1 108 ? 17.658 3.101 -3.851 1.00 80.56 108 PHE A C 1
ATOM 885 O O . PHE A 1 108 ? 16.866 2.253 -4.259 1.00 80.56 108 PHE A O 1
ATOM 892 N N . TRP A 1 109 ? 18.906 3.171 -4.327 1.00 84.31 109 TRP A N 1
ATOM 893 C CA . TRP A 1 109 ? 19.384 2.349 -5.450 1.00 84.31 109 TRP A CA 1
ATOM 894 C C . TRP A 1 109 ? 19.510 0.859 -5.115 1.00 84.31 109 TRP A C 1
ATOM 896 O O . TRP A 1 109 ? 19.608 0.019 -6.011 1.00 84.31 109 TRP A O 1
ATOM 906 N N . LYS A 1 110 ? 19.514 0.507 -3.825 1.00 85.31 110 LYS A N 1
ATOM 907 C CA . LYS A 1 110 ? 19.611 -0.883 -3.366 1.00 85.31 110 LYS A CA 1
ATOM 908 C C . LYS A 1 110 ? 18.244 -1.568 -3.303 1.00 85.31 110 LYS A C 1
ATOM 910 O O . LYS A 1 110 ? 18.200 -2.791 -3.184 1.00 85.31 110 LYS A O 1
ATOM 915 N N . TRP A 1 111 ? 17.141 -0.823 -3.394 1.00 85.19 111 TRP A N 1
ATOM 916 C CA . TRP A 1 111 ? 15.794 -1.377 -3.279 1.00 85.19 111 TRP A CA 1
ATOM 917 C C . TRP A 1 111 ? 15.394 -2.199 -4.512 1.00 85.19 111 TRP A C 1
ATOM 919 O O . TRP A 1 111 ? 15.554 -1.759 -5.649 1.00 85.19 111 TRP A O 1
ATOM 929 N N . GLY A 1 112 ? 14.825 -3.390 -4.283 1.00 88.75 112 GLY A N 1
ATOM 930 C CA . GLY A 1 112 ? 14.469 -4.341 -5.346 1.00 88.75 112 GLY A CA 1
ATOM 931 C C . GLY A 1 112 ? 13.527 -3.762 -6.402 1.00 88.75 112 GLY A C 1
ATOM 932 O O . GLY A 1 112 ? 13.780 -3.912 -7.591 1.00 88.75 112 GLY A O 1
ATOM 933 N N . PHE A 1 113 ? 12.504 -3.004 -5.995 1.00 88.69 113 PHE A N 1
ATOM 934 C CA . PHE A 1 113 ? 11.579 -2.374 -6.943 1.00 88.69 113 PHE A CA 1
ATOM 935 C C . PHE A 1 113 ? 12.228 -1.258 -7.781 1.00 88.69 113 PHE A C 1
ATOM 937 O O . PHE A 1 113 ? 11.812 -1.024 -8.910 1.00 88.69 113 PHE A O 1
ATOM 944 N N . VAL A 1 114 ? 13.261 -0.581 -7.265 1.00 91.31 114 VAL A N 1
ATOM 945 C CA . VAL A 1 114 ? 14.009 0.423 -8.041 1.00 91.31 114 VAL A CA 1
ATOM 946 C C . VAL A 1 114 ? 14.830 -0.272 -9.121 1.00 91.31 114 VAL A C 1
ATOM 948 O O . VAL A 1 114 ? 14.802 0.154 -10.272 1.00 91.31 114 VAL A O 1
ATOM 951 N N . LYS A 1 115 ? 15.499 -1.379 -8.779 1.00 93.06 115 LYS A N 1
ATOM 952 C CA . LYS A 1 115 ? 16.210 -2.216 -9.756 1.00 93.06 115 LYS A CA 1
ATOM 953 C C . LYS A 1 115 ? 15.259 -2.799 -10.798 1.00 93.06 115 LYS A C 1
ATOM 955 O O . LYS A 1 115 ? 15.509 -2.636 -11.982 1.00 93.06 115 LYS A O 1
ATOM 960 N N . ALA A 1 116 ? 14.123 -3.347 -10.359 1.00 95.25 116 ALA A N 1
ATOM 961 C CA . ALA A 1 116 ? 13.073 -3.831 -11.250 1.00 95.25 116 ALA A CA 1
ATOM 962 C C . ALA A 1 116 ? 12.646 -2.764 -12.261 1.00 95.25 116 ALA A C 1
ATOM 964 O O . ALA A 1 116 ? 12.561 -3.047 -13.446 1.00 95.25 116 ALA A O 1
ATOM 965 N N . TYR A 1 117 ? 12.419 -1.527 -11.809 1.00 94.44 117 TYR A N 1
ATOM 966 C CA . TYR A 1 117 ? 12.073 -0.419 -12.697 1.00 94.44 117 TYR A CA 1
ATOM 967 C C . TYR A 1 117 ? 13.187 -0.093 -13.702 1.00 94.44 117 TYR A C 1
ATOM 969 O O . TYR A 1 117 ? 12.896 0.160 -14.863 1.00 94.44 117 TYR A O 1
ATOM 977 N N . LEU A 1 118 ? 14.452 -0.090 -13.270 1.00 93.56 118 LEU A N 1
ATOM 978 C CA . LEU A 1 118 ? 15.595 0.207 -14.140 1.00 93.56 118 LEU A CA 1
ATOM 979 C C . LEU A 1 118 ? 15.877 -0.894 -15.174 1.00 93.56 118 LEU A C 1
ATOM 981 O O . LEU A 1 118 ? 16.410 -0.586 -16.235 1.00 93.56 118 LEU A O 1
ATOM 985 N N . GLU A 1 119 ? 15.557 -2.146 -14.847 1.00 95.62 119 GLU A N 1
ATOM 986 C CA . GLU A 1 119 ? 15.792 -3.335 -15.681 1.00 95.62 119 GLU A CA 1
ATOM 987 C C . GLU A 1 119 ? 14.602 -3.672 -16.597 1.00 95.62 119 GLU A C 1
ATOM 989 O O . GLU A 1 119 ? 14.733 -4.492 -17.503 1.00 95.62 119 GLU A O 1
ATOM 994 N N . SER A 1 120 ? 13.441 -3.048 -16.382 1.00 94.31 120 SER A N 1
ATOM 995 C CA . SER A 1 120 ? 12.213 -3.345 -17.124 1.00 94.31 120 SER A CA 1
ATOM 996 C C . SER A 1 120 ? 11.977 -2.386 -18.282 1.00 94.31 120 SER A C 1
ATOM 998 O O . SER A 1 120 ? 12.090 -1.170 -18.131 1.00 94.31 120 SER A O 1
ATOM 1000 N N . ASP A 1 121 ? 11.525 -2.931 -19.410 1.00 92.62 121 ASP A N 1
ATOM 1001 C CA . ASP A 1 121 ? 11.003 -2.142 -20.524 1.00 92.62 121 ASP A CA 1
ATOM 1002 C C . ASP A 1 121 ? 9.506 -1.854 -20.323 1.00 92.62 121 ASP A C 1
ATOM 1004 O O . ASP A 1 121 ? 8.619 -2.605 -20.735 1.00 92.62 121 ASP A O 1
ATOM 1008 N N . GLY A 1 122 ? 9.219 -0.784 -19.583 1.0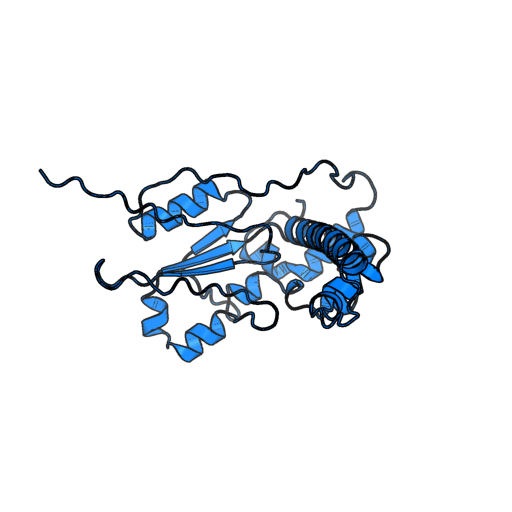0 90.38 122 GLY A N 1
ATOM 1009 C CA . GLY A 1 122 ? 7.855 -0.324 -19.337 1.00 90.38 122 GLY A CA 1
ATOM 1010 C C . GLY A 1 122 ? 7.115 -1.031 -18.193 1.00 90.38 122 GLY A C 1
ATOM 1011 O O . GLY A 1 122 ? 7.650 -1.861 -17.453 1.00 90.38 122 GLY A O 1
ATOM 1012 N N . PHE A 1 123 ? 5.840 -0.662 -18.031 1.00 91.94 123 PHE A N 1
ATOM 1013 C CA . PHE A 1 123 ? 4.992 -1.104 -16.917 1.00 91.94 123 PHE A CA 1
ATOM 1014 C C . PHE A 1 123 ? 4.738 -2.618 -16.914 1.00 91.94 123 PHE A C 1
ATOM 1016 O O . PHE A 1 123 ? 4.832 -3.256 -15.865 1.00 91.94 123 PHE A O 1
ATOM 1023 N N . SER A 1 124 ? 4.458 -3.197 -18.085 1.00 93.88 124 SER A N 1
ATOM 1024 C CA . SER A 1 124 ? 4.140 -4.622 -18.225 1.00 93.88 124 SER A CA 1
ATOM 1025 C C . SER A 1 124 ? 5.314 -5.518 -17.796 1.00 93.88 124 SER A C 1
ATOM 1027 O O . SER A 1 124 ? 5.125 -6.474 -17.037 1.00 93.88 124 SER A O 1
ATOM 1029 N N . ALA A 1 125 ? 6.544 -5.173 -18.197 1.00 94.50 125 ALA A N 1
ATOM 1030 C CA . ALA A 1 125 ? 7.750 -5.871 -17.750 1.00 94.50 125 ALA A CA 1
ATOM 1031 C C . ALA A 1 125 ? 8.002 -5.660 -16.246 1.00 94.50 125 ALA A C 1
ATOM 1033 O O . ALA A 1 125 ? 8.293 -6.616 -15.526 1.00 94.50 125 ALA A O 1
ATOM 1034 N N . PHE A 1 126 ? 7.792 -4.436 -15.748 1.00 95.25 126 PHE A N 1
ATOM 1035 C CA . PHE A 1 126 ? 7.997 -4.085 -14.342 1.00 95.25 126 PHE A CA 1
ATOM 1036 C C . PHE A 1 126 ? 7.158 -4.927 -13.378 1.00 95.25 126 PHE A C 1
ATOM 1038 O O . PHE A 1 126 ? 7.704 -5.492 -12.429 1.00 95.25 126 PHE A O 1
ATOM 1045 N N . ILE A 1 127 ? 5.849 -5.056 -13.618 1.00 95.12 127 ILE A N 1
ATOM 1046 C CA . ILE A 1 127 ? 4.960 -5.793 -12.703 1.00 95.12 127 ILE A CA 1
ATOM 1047 C C . ILE A 1 127 ? 5.239 -7.303 -12.678 1.00 95.12 127 ILE A C 1
ATOM 1049 O O . ILE A 1 127 ? 4.840 -7.977 -11.732 1.00 95.12 127 ILE A O 1
ATOM 1053 N N . ARG A 1 128 ? 5.949 -7.832 -13.682 1.00 96.81 128 ARG A N 1
ATOM 1054 C CA . ARG A 1 128 ? 6.363 -9.244 -13.776 1.00 96.81 128 ARG A CA 1
ATOM 1055 C C . ARG A 1 128 ? 7.801 -9.479 -13.318 1.00 96.81 128 ARG A C 1
ATOM 1057 O O . ARG A 1 128 ? 8.250 -10.621 -13.262 1.00 96.81 128 ARG A O 1
ATOM 1064 N N . HIS A 1 129 ? 8.534 -8.419 -12.990 1.00 97.38 129 HIS A N 1
ATOM 1065 C CA . HIS A 1 129 ? 9.950 -8.515 -12.681 1.00 97.38 129 HIS A CA 1
ATOM 1066 C C . HIS A 1 129 ? 10.192 -9.251 -11.345 1.00 97.38 129 HIS A C 1
ATOM 1068 O O . HIS A 1 129 ? 9.591 -8.876 -10.334 1.00 97.38 129 HIS A O 1
ATOM 1074 N N . PRO A 1 130 ? 11.121 -10.223 -11.248 1.00 97.50 130 PRO A N 1
ATOM 1075 C CA . PRO A 1 130 ? 11.366 -10.968 -10.004 1.00 97.50 130 PRO A CA 1
ATOM 1076 C C . PRO A 1 130 ? 11.739 -10.084 -8.800 1.00 97.50 130 PRO A C 1
ATOM 1078 O O . PRO A 1 130 ? 11.311 -10.325 -7.668 1.00 97.50 130 PRO A O 1
ATOM 1081 N N . LEU A 1 131 ? 12.503 -9.010 -9.034 1.00 95.56 131 LEU A N 1
ATOM 1082 C CA . LEU A 1 131 ? 12.847 -8.033 -7.988 1.00 95.56 131 LEU A CA 1
ATOM 1083 C C . LEU A 1 131 ? 11.653 -7.168 -7.544 1.00 95.56 131 LEU A C 1
ATOM 1085 O O . LEU A 1 131 ? 11.653 -6.663 -6.420 1.00 95.56 131 LEU A O 1
ATOM 1089 N N . TRP A 1 132 ? 10.641 -6.996 -8.402 1.00 94.12 132 TRP A N 1
ATOM 1090 C CA . TRP A 1 132 ? 9.366 -6.406 -7.999 1.00 94.12 132 TRP A CA 1
ATOM 1091 C C . TRP A 1 132 ? 8.566 -7.415 -7.181 1.00 94.12 132 TRP A C 1
ATOM 1093 O O . TRP A 1 132 ? 8.185 -7.101 -6.063 1.00 94.12 132 TRP A O 1
ATOM 1103 N N . LEU A 1 133 ? 8.386 -8.640 -7.677 1.00 94.25 133 LEU A N 1
ATOM 1104 C CA . LEU A 1 133 ? 7.576 -9.672 -7.018 1.00 94.25 133 LEU A CA 1
ATOM 1105 C C . LEU A 1 133 ? 8.091 -10.063 -5.623 1.00 94.25 133 LEU A C 1
ATOM 1107 O O . LEU A 1 133 ? 7.309 -10.420 -4.748 1.00 94.25 133 LEU A O 1
ATOM 1111 N N . SER A 1 134 ? 9.398 -9.943 -5.385 1.00 91.56 134 SER A N 1
ATOM 1112 C CA . SER A 1 134 ? 10.013 -10.130 -4.060 1.00 91.56 134 SER A CA 1
ATOM 1113 C C . SER A 1 134 ? 9.954 -8.887 -3.158 1.00 91.56 134 SER A C 1
ATOM 1115 O O . SER A 1 134 ? 10.286 -8.960 -1.972 1.00 91.56 134 SER A O 1
ATOM 1117 N N . SER A 1 135 ? 9.531 -7.736 -3.686 1.00 89.12 135 SER A N 1
ATOM 1118 C CA . SER A 1 135 ? 9.402 -6.492 -2.930 1.00 89.12 135 SER A CA 1
ATOM 1119 C C . SER A 1 135 ? 8.246 -6.582 -1.933 1.00 89.12 135 SER A C 1
ATOM 1121 O O . SER A 1 135 ? 7.146 -6.995 -2.303 1.00 89.12 135 SER A O 1
ATOM 1123 N N . PRO A 1 136 ? 8.407 -6.079 -0.695 1.00 85.31 136 PRO A N 1
ATOM 1124 C CA . PRO A 1 136 ? 7.284 -5.910 0.221 1.00 85.31 136 PRO A CA 1
ATOM 1125 C C . PRO A 1 136 ? 6.127 -5.107 -0.388 1.00 85.31 136 PRO A C 1
ATOM 1127 O O . PRO A 1 136 ? 4.982 -5.379 -0.064 1.00 85.31 136 PRO A O 1
ATOM 1130 N N . LEU A 1 137 ? 6.408 -4.165 -1.297 1.00 85.81 137 LEU A N 1
ATOM 1131 C CA . LEU A 1 137 ? 5.390 -3.347 -1.972 1.00 85.81 137 LEU A CA 1
ATOM 1132 C C . LEU A 1 137 ? 4.516 -4.130 -2.958 1.00 85.81 137 LEU A C 1
ATOM 1134 O O . LEU A 1 137 ? 3.418 -3.680 -3.278 1.00 85.81 137 LEU A O 1
ATOM 1138 N N . ALA A 1 138 ? 4.995 -5.279 -3.435 1.00 91.50 138 ALA A N 1
ATOM 1139 C CA . ALA A 1 138 ? 4.252 -6.132 -4.350 1.00 91.50 138 ALA A CA 1
ATOM 1140 C C . ALA A 1 138 ? 3.246 -7.034 -3.635 1.00 91.50 138 ALA A C 1
ATOM 1142 O O . ALA A 1 138 ? 2.471 -7.708 -4.304 1.00 91.50 138 ALA A O 1
ATOM 1143 N N . ARG A 1 139 ? 3.213 -7.047 -2.299 1.00 91.56 139 ARG A N 1
ATOM 1144 C CA . ARG A 1 139 ? 2.254 -7.862 -1.549 1.00 91.56 139 ARG A CA 1
ATOM 1145 C C . ARG A 1 139 ? 0.815 -7.375 -1.743 1.00 91.56 139 ARG A C 1
ATOM 1147 O O . ARG A 1 139 ? 0.595 -6.163 -1.916 1.00 91.56 139 ARG A O 1
ATOM 1154 N N . PRO A 1 140 ? -0.176 -8.279 -1.700 1.00 94.06 140 PRO A N 1
ATOM 1155 C CA . PRO A 1 140 ? -1.572 -7.893 -1.578 1.00 94.06 140 PRO A CA 1
ATOM 1156 C C . PRO A 1 140 ? -1.797 -6.961 -0.390 1.00 94.06 140 PRO A C 1
ATOM 1158 O O . PRO A 1 140 ? -1.128 -7.043 0.640 1.00 94.06 140 PRO A O 1
ATOM 1161 N N . GLN A 1 141 ? -2.731 -6.034 -0.543 1.00 93.12 141 GLN A N 1
ATOM 1162 C CA . GLN A 1 141 ? -3.123 -5.131 0.529 1.00 93.12 141 GLN A CA 1
ATOM 1163 C C . GLN A 1 141 ? -3.766 -5.898 1.690 1.00 93.12 141 GLN A C 1
ATOM 1165 O O . GLN A 1 141 ? -3.615 -5.480 2.839 1.00 93.12 141 GLN A O 1
ATOM 1170 N N . THR A 1 142 ? -4.410 -7.040 1.413 1.00 94.50 142 THR A N 1
ATOM 1171 C CA . THR A 1 142 ? -4.960 -7.951 2.428 1.00 94.50 142 THR A CA 1
ATOM 1172 C C . THR A 1 142 ? -3.943 -8.380 3.476 1.00 94.50 142 THR A C 1
ATOM 1174 O O . THR A 1 142 ? -4.310 -8.438 4.646 1.00 94.50 142 THR A O 1
ATOM 1177 N N . ASP A 1 143 ? -2.673 -8.580 3.109 1.00 90.50 143 ASP A N 1
ATOM 1178 C CA . ASP A 1 143 ? -1.604 -8.983 4.043 1.00 90.50 143 ASP A CA 1
ATOM 1179 C C . ASP A 1 143 ? -1.435 -7.995 5.199 1.00 90.50 143 ASP A C 1
ATOM 1181 O O . ASP A 1 143 ? -0.969 -8.338 6.288 1.00 90.50 143 ASP A O 1
ATOM 1185 N N . TYR A 1 144 ? -1.803 -6.742 4.949 1.00 87.81 144 TYR A N 1
ATOM 1186 C CA . TYR A 1 144 ? -1.717 -5.688 5.930 1.00 87.81 144 TYR A CA 1
ATOM 1187 C C . TYR A 1 144 ? -3.039 -5.468 6.682 1.00 87.81 144 TYR A C 1
ATOM 1189 O O . TYR A 1 144 ? -3.028 -4.733 7.656 1.00 87.81 144 TYR A O 1
ATOM 1197 N N . PHE A 1 145 ? -4.174 -6.029 6.251 1.00 88.88 145 PHE A N 1
ATOM 1198 C CA . PHE A 1 145 ? -5.489 -5.823 6.889 1.00 88.88 145 PHE A CA 1
ATOM 1199 C C . PHE A 1 145 ? -5.974 -7.068 7.638 1.00 88.88 145 PHE A C 1
ATOM 1201 O O . PHE A 1 145 ? -6.820 -6.937 8.525 1.00 88.88 145 PHE A O 1
ATOM 1208 N N . TYR A 1 146 ? -5.476 -8.253 7.280 1.00 90.88 146 TYR A N 1
ATOM 1209 C CA . TYR A 1 146 ? -6.012 -9.546 7.701 1.00 90.88 146 TYR A CA 1
ATOM 1210 C C . TYR A 1 146 ? -4.930 -10.479 8.247 1.00 90.88 146 TYR A C 1
ATOM 1212 O O . TYR A 1 146 ? -3.808 -10.494 7.754 1.00 90.88 146 TYR A O 1
ATOM 1220 N N . ASP A 1 147 ? -5.296 -11.304 9.226 1.00 89.12 147 ASP A N 1
ATOM 1221 C CA . ASP A 1 147 ? -4.574 -12.514 9.621 1.00 89.12 147 ASP A CA 1
ATOM 1222 C C . ASP A 1 147 ? -5.391 -13.738 9.190 1.00 89.12 147 ASP A C 1
ATOM 1224 O O . ASP A 1 147 ? -6.451 -14.033 9.758 1.00 89.12 147 ASP A O 1
ATOM 1228 N N . GLY A 1 148 ? -4.968 -14.386 8.103 1.00 88.69 148 GLY A N 1
ATOM 1229 C CA . GLY A 1 148 ? -5.803 -15.350 7.387 1.00 88.69 148 GLY A CA 1
ATOM 1230 C C . GLY A 1 148 ? -7.118 -14.706 6.934 1.00 88.69 148 GLY A C 1
ATOM 1231 O O . GLY A 1 148 ? -7.111 -13.712 6.214 1.00 88.69 148 GLY A O 1
ATOM 1232 N N . ASN A 1 149 ? -8.249 -15.241 7.400 1.00 90.62 149 ASN A N 1
ATOM 1233 C CA . ASN A 1 149 ? -9.585 -14.701 7.108 1.00 90.62 149 ASN A CA 1
ATOM 1234 C C . ASN A 1 149 ? -10.062 -13.658 8.137 1.00 90.62 149 ASN A C 1
ATOM 1236 O O . ASN A 1 149 ? -11.161 -13.117 8.010 1.00 90.62 149 ASN A O 1
ATOM 1240 N N . THR A 1 150 ? -9.265 -13.368 9.168 1.00 92.06 150 THR A N 1
ATOM 1241 C CA . THR A 1 150 ? -9.659 -12.467 10.257 1.00 92.06 150 THR A CA 1
ATOM 1242 C C . THR A 1 150 ? -9.194 -11.049 9.970 1.00 92.06 150 THR A C 1
ATOM 1244 O O . THR A 1 150 ? -7.995 -10.785 9.923 1.00 92.06 150 THR A O 1
ATOM 1247 N N . ARG A 1 151 ? -10.126 -10.102 9.831 1.00 92.62 151 ARG A N 1
ATOM 1248 C CA . ARG A 1 151 ? -9.782 -8.681 9.685 1.00 92.62 151 ARG A CA 1
ATOM 1249 C C . ARG A 1 151 ? -9.230 -8.127 11.000 1.00 92.62 151 ARG A C 1
ATOM 1251 O O . ARG A 1 151 ? -9.899 -8.183 12.027 1.00 92.62 151 ARG A O 1
ATOM 1258 N N . LEU A 1 152 ? -8.035 -7.544 10.956 1.00 90.12 152 LEU A N 1
ATOM 1259 C CA . LEU A 1 152 ? -7.328 -7.015 12.127 1.00 90.12 152 LEU A CA 1
ATOM 1260 C C . LEU A 1 152 ? -7.689 -5.567 12.453 1.00 90.12 152 LEU A C 1
ATOM 1262 O O . LEU A 1 152 ? -7.436 -5.113 13.567 1.00 90.12 152 LEU A O 1
ATOM 1266 N N . VAL A 1 153 ? -8.263 -4.826 11.505 1.00 89.69 153 VAL A N 1
ATOM 1267 C CA . VAL A 1 153 ? -8.635 -3.419 11.702 1.00 89.69 153 VAL A CA 1
ATOM 1268 C C . VAL A 1 153 ? -10.143 -3.209 11.721 1.00 89.69 153 VAL A C 1
ATOM 1270 O O . VAL A 1 153 ? -10.910 -3.969 11.120 1.00 89.69 153 VAL A O 1
ATOM 1273 N N . LYS A 1 154 ? -10.574 -2.141 12.394 1.00 90.25 154 LYS A N 1
ATOM 1274 C CA . LYS A 1 154 ? -11.992 -1.794 12.540 1.00 90.25 154 LYS A CA 1
ATOM 1275 C C . LYS A 1 154 ? -12.575 -1.163 11.278 1.00 90.25 154 LYS A C 1
ATOM 1277 O O . LYS A 1 154 ? -13.726 -1.445 10.952 1.00 90.25 154 LYS A O 1
ATOM 1282 N N . HIS A 1 155 ? -11.791 -0.365 10.553 1.00 93.12 155 HIS A N 1
ATOM 1283 C CA . HIS A 1 155 ? -12.236 0.300 9.327 1.00 93.12 155 HIS A CA 1
ATOM 1284 C C . HIS A 1 155 ? -11.225 0.156 8.180 1.00 93.12 155 HIS A C 1
ATOM 1286 O O . HIS A 1 155 ? -10.018 0.280 8.376 1.00 93.12 155 HIS A O 1
ATOM 1292 N N . VAL A 1 156 ? -11.726 -0.086 6.970 1.00 94.00 156 VAL A N 1
ATOM 1293 C CA . VAL A 1 156 ? -10.928 -0.099 5.739 1.00 94.00 156 VAL A CA 1
ATOM 1294 C C . VAL A 1 156 ? -11.619 0.802 4.729 1.00 94.00 156 VAL A C 1
ATOM 1296 O O . VAL A 1 156 ? -12.676 0.438 4.221 1.00 94.00 156 VAL A O 1
ATOM 1299 N N . GLY A 1 157 ? -11.034 1.969 4.478 1.00 93.31 157 GLY A N 1
ATOM 1300 C CA . GLY A 1 157 ? -11.489 2.903 3.454 1.00 93.31 157 GLY A CA 1
ATOM 1301 C C . GLY A 1 157 ? -10.814 2.651 2.108 1.00 93.31 157 GLY A C 1
ATOM 1302 O O . GLY A 1 157 ? -9.862 1.875 2.009 1.00 93.31 157 GLY A O 1
ATOM 1303 N N . ARG A 1 158 ? -11.267 3.340 1.067 1.00 92.69 158 ARG A N 1
ATOM 1304 C CA . ARG A 1 158 ? -10.745 3.303 -0.299 1.00 92.69 158 ARG A CA 1
ATOM 1305 C C . ARG A 1 158 ? -10.254 4.688 -0.699 1.00 92.69 158 ARG A C 1
ATOM 1307 O O . ARG A 1 158 ? -10.898 5.687 -0.397 1.00 92.69 158 ARG A O 1
ATOM 1314 N N . LEU A 1 159 ? -9.128 4.769 -1.403 1.00 90.06 159 LEU A N 1
ATOM 1315 C CA . LEU A 1 159 ? -8.618 6.046 -1.912 1.00 90.06 159 LEU A CA 1
ATOM 1316 C C . LEU A 1 159 ? -9.538 6.649 -2.976 1.00 90.06 159 LEU A C 1
ATOM 1318 O O . LEU A 1 159 ? -9.592 7.865 -3.115 1.00 90.06 159 LEU A O 1
ATOM 1322 N N . GLU A 1 160 ? -10.286 5.808 -3.682 1.00 88.69 160 GLU A N 1
ATOM 1323 C CA . GLU A 1 160 ? -11.324 6.203 -4.631 1.00 88.69 160 GLU A CA 1
ATOM 1324 C C . GLU A 1 160 ? -12.474 6.966 -3.949 1.00 88.69 160 GLU A C 1
ATOM 1326 O O . GLU A 1 160 ? -13.107 7.801 -4.584 1.00 88.69 160 GLU A O 1
ATOM 1331 N N . ASN A 1 161 ? -12.694 6.726 -2.650 1.00 90.44 161 ASN A N 1
ATOM 1332 C CA . ASN A 1 161 ? -13.740 7.338 -1.827 1.00 90.44 161 ASN A CA 1
ATOM 1333 C C . ASN A 1 161 ? -13.138 8.041 -0.594 1.00 90.44 161 ASN A C 1
ATOM 1335 O O . ASN A 1 161 ? -13.719 8.024 0.495 1.00 90.44 161 ASN A O 1
ATOM 1339 N N . LEU A 1 162 ? -11.938 8.617 -0.744 1.00 88.38 162 LEU A N 1
ATOM 1340 C CA . LEU A 1 162 ? -11.116 9.052 0.389 1.00 88.38 162 LEU A CA 1
ATOM 1341 C C . LEU A 1 162 ? -11.856 10.011 1.328 1.00 88.38 162 LEU A C 1
ATOM 1343 O O . LEU A 1 162 ? -11.793 9.832 2.540 1.00 88.38 162 LEU A O 1
ATOM 1347 N N . GLU A 1 163 ? -12.565 11.003 0.791 1.00 88.38 163 GLU A N 1
ATOM 1348 C CA . GLU A 1 163 ? -13.282 11.994 1.601 1.00 88.38 163 GLU A CA 1
ATOM 1349 C C . GLU A 1 163 ? -14.378 11.363 2.466 1.00 88.38 163 GLU A C 1
ATOM 1351 O O . GLU A 1 163 ? -14.415 11.587 3.678 1.00 88.38 163 GLU A O 1
ATOM 1356 N N . SER A 1 164 ? -15.243 10.531 1.877 1.00 91.56 164 SER A N 1
ATOM 1357 C CA . SER A 1 164 ? -16.350 9.901 2.605 1.00 91.56 164 SER A CA 1
ATOM 1358 C C . SER A 1 164 ? -15.867 8.864 3.619 1.00 91.56 164 SER A C 1
ATOM 1360 O O . SER A 1 164 ? -16.379 8.793 4.743 1.00 91.56 164 SER A O 1
ATOM 1362 N N . ASP A 1 165 ? -14.852 8.077 3.260 1.00 91.25 165 ASP A N 1
ATOM 1363 C CA . ASP A 1 165 ? -14.298 7.062 4.156 1.00 91.25 165 ASP A CA 1
ATOM 1364 C C . ASP A 1 165 ? -13.524 7.714 5.304 1.00 91.25 165 ASP A C 1
ATOM 1366 O O . ASP A 1 165 ? -13.657 7.324 6.468 1.00 91.25 165 ASP A O 1
ATOM 1370 N N . PHE A 1 166 ? -12.793 8.792 5.022 1.00 89.44 166 PHE A N 1
ATOM 1371 C CA . PHE A 1 166 ? -12.138 9.567 6.064 1.00 89.44 166 PHE A CA 1
ATOM 1372 C C . PHE A 1 166 ? -13.139 10.262 6.992 1.00 89.44 166 PHE A C 1
ATOM 1374 O O . PHE A 1 166 ? -12.938 10.247 8.207 1.00 89.44 166 PHE A O 1
ATOM 1381 N N . ALA A 1 167 ? -14.248 10.802 6.476 1.00 89.75 167 ALA A N 1
ATOM 1382 C CA . ALA A 1 167 ? -15.308 11.369 7.310 1.00 89.75 167 ALA A CA 1
ATOM 1383 C C . ALA A 1 167 ? -15.884 10.330 8.294 1.00 89.75 167 ALA A C 1
ATOM 1385 O O . ALA A 1 167 ? -16.153 10.648 9.456 1.00 89.75 167 ALA A O 1
ATOM 1386 N N . THR A 1 168 ? -15.996 9.066 7.871 1.00 91.38 168 THR A N 1
ATOM 1387 C CA . THR A 1 168 ? -16.409 7.952 8.742 1.00 91.38 168 THR A CA 1
ATOM 1388 C C . THR A 1 168 ? -15.411 7.724 9.880 1.00 91.38 168 THR A C 1
ATOM 1390 O O . THR A 1 168 ? -15.804 7.604 11.045 1.00 91.38 168 THR A O 1
ATOM 1393 N N . VAL A 1 169 ? -14.112 7.721 9.569 1.00 89.44 169 VAL A N 1
ATOM 1394 C CA . VAL A 1 169 ? -13.044 7.599 10.571 1.00 89.44 169 VAL A CA 1
ATOM 1395 C C . VAL A 1 169 ? -13.045 8.793 11.527 1.00 89.44 169 VAL A C 1
ATOM 1397 O O . VAL A 1 169 ? -13.040 8.595 12.743 1.00 89.44 169 VAL A O 1
ATOM 1400 N N . ALA A 1 170 ? -13.121 10.021 11.011 1.00 88.12 170 ALA A N 1
ATOM 1401 C CA . ALA A 1 170 ? -13.167 11.242 11.814 1.00 88.12 170 ALA A CA 1
ATOM 1402 C C . ALA A 1 170 ? -14.339 11.208 12.805 1.00 88.12 170 ALA A C 1
ATOM 1404 O O . ALA A 1 170 ? -14.149 11.445 13.999 1.00 88.12 170 ALA A O 1
ATOM 1405 N N . LYS A 1 171 ? -15.523 10.790 12.341 1.00 89.75 17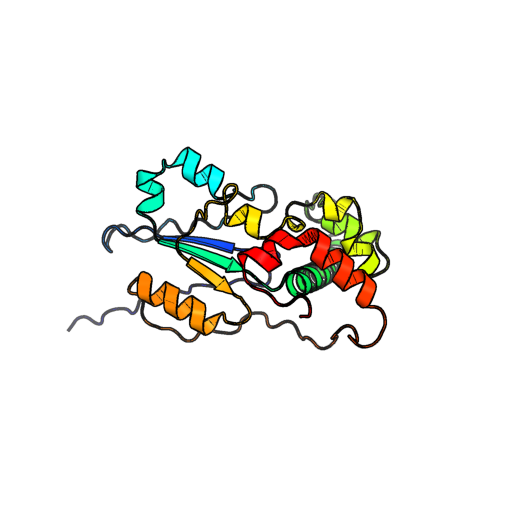1 LYS A N 1
ATOM 1406 C CA . LYS A 1 171 ? -16.700 10.595 13.193 1.00 89.75 171 LYS A CA 1
ATOM 1407 C C . LYS A 1 171 ? -16.455 9.567 14.301 1.00 89.75 171 LYS A C 1
ATOM 1409 O O . LYS A 1 171 ? -16.814 9.832 15.445 1.00 89.75 171 LYS A O 1
ATOM 1414 N N . SER A 1 172 ? -15.824 8.425 14.004 1.00 87.19 172 SER A N 1
ATOM 1415 C CA . SER A 1 172 ? -15.508 7.414 15.034 1.00 87.19 172 SER A CA 1
ATOM 1416 C C . SER A 1 172 ? -14.533 7.917 16.102 1.00 87.19 172 SER A C 1
ATOM 1418 O O . SER A 1 172 ? -14.605 7.493 17.254 1.00 87.19 172 SER A O 1
ATOM 1420 N N . LEU A 1 173 ? -13.666 8.861 15.730 1.00 86.31 173 LEU A N 1
ATOM 1421 C CA . LEU A 1 173 ? -12.696 9.505 16.611 1.00 86.31 173 LEU A CA 1
ATOM 1422 C C . LEU A 1 173 ? -13.262 10.741 17.323 1.00 86.31 173 LEU A C 1
ATOM 1424 O O . LEU A 1 173 ? -12.532 11.388 18.069 1.00 86.31 173 LEU A O 1
ATOM 1428 N N . GLN A 1 174 ? -14.537 11.081 17.093 1.00 88.88 174 GLN A N 1
ATOM 1429 C CA . GLN A 1 174 ? -15.166 12.311 17.590 1.00 88.88 174 GLN A CA 1
ATOM 1430 C C . GLN A 1 174 ? -14.406 13.577 17.152 1.00 88.88 174 GLN A C 1
ATOM 1432 O O . GLN A 1 174 ? -14.377 14.585 17.859 1.00 88.88 174 GLN A O 1
ATOM 1437 N N . LEU A 1 175 ? -13.781 13.521 15.974 1.00 85.25 175 LEU A N 1
ATOM 1438 C CA . LEU A 1 175 ? -13.119 14.658 15.351 1.00 85.25 175 LEU A CA 1
ATOM 1439 C C . LEU A 1 175 ? -14.126 15.460 14.514 1.00 85.25 175 LEU A C 1
ATOM 1441 O O . LEU A 1 175 ? -15.080 14.887 13.976 1.00 85.25 175 LEU A O 1
ATOM 1445 N N . PRO A 1 176 ? -13.921 16.781 14.362 1.00 83.88 176 PRO A N 1
ATOM 1446 C CA . PRO A 1 176 ? -14.684 17.568 13.406 1.00 83.88 176 PRO A CA 1
ATOM 1447 C C . PRO A 1 176 ? -14.532 16.995 11.996 1.00 83.88 176 PRO A C 1
ATOM 1449 O O . PRO A 1 176 ? -13.473 16.487 11.628 1.00 83.88 176 PRO A O 1
ATOM 1452 N N . THR A 1 177 ? -15.586 17.107 11.191 1.00 77.44 177 THR A N 1
ATOM 1453 C CA . THR A 1 177 ? -15.473 16.804 9.762 1.00 77.44 177 THR A CA 1
ATOM 1454 C C . THR A 1 177 ? -14.686 17.931 9.106 1.00 77.44 177 THR A C 1
ATOM 1456 O O . THR A 1 177 ? -15.079 19.094 9.193 1.00 77.44 177 THR A O 1
ATOM 1459 N N . TRP A 1 178 ? -13.554 17.589 8.500 1.00 77.31 178 TRP A N 1
ATOM 1460 C CA . TRP A 1 178 ? -12.740 18.511 7.720 1.00 77.31 178 TRP A CA 1
ATOM 1461 C C . TRP A 1 178 ? -12.836 18.135 6.249 1.00 77.31 178 TRP A C 1
ATOM 1463 O O . TRP A 1 178 ? -12.816 16.950 5.917 1.00 77.31 178 TRP A O 1
ATOM 1473 N N . GLU A 1 179 ? -12.897 19.142 5.383 1.00 78.44 179 GLU A N 1
ATOM 1474 C CA . GLU A 1 179 ? -12.594 18.939 3.971 1.00 78.44 179 GLU A CA 1
ATOM 1475 C C . GLU A 1 179 ? -11.112 18.580 3.850 1.00 78.44 179 GLU A C 1
ATOM 1477 O O . GLU A 1 179 ? -10.241 19.239 4.432 1.00 78.44 179 GLU A O 1
ATOM 1482 N N . LEU A 1 180 ? -10.823 17.487 3.147 1.00 80.44 180 LEU A N 1
ATOM 1483 C CA . LEU A 1 180 ? -9.450 17.069 2.916 1.00 80.44 180 LEU A CA 1
ATOM 1484 C C . LEU A 1 180 ? -8.840 17.947 1.824 1.00 80.44 180 LEU A C 1
ATOM 1486 O O . LEU A 1 180 ? -9.358 18.037 0.718 1.00 80.44 180 LEU A O 1
ATOM 1490 N N . GLY A 1 181 ? -7.702 18.573 2.121 1.00 75.81 181 GLY A N 1
ATOM 1491 C CA . GLY A 1 181 ? -6.909 19.232 1.088 1.00 75.81 181 GLY A CA 1
ATOM 1492 C C . GLY A 1 181 ? -6.295 18.208 0.129 1.00 75.81 181 GLY A C 1
ATOM 1493 O O . GLY A 1 181 ? -5.796 17.163 0.556 1.00 75.81 181 GLY A O 1
ATOM 1494 N N . PHE A 1 182 ? -6.274 18.527 -1.165 1.00 68.62 182 PHE A N 1
ATOM 1495 C CA . PHE A 1 182 ? -5.589 17.720 -2.172 1.00 68.62 182 PHE A CA 1
ATOM 1496 C C . PHE A 1 182 ? -4.116 18.120 -2.262 1.00 68.62 182 PHE A C 1
ATOM 1498 O O . PHE A 1 182 ? -3.746 19.068 -2.946 1.00 68.62 182 PHE A O 1
ATOM 1505 N N . GLU A 1 183 ? -3.254 17.362 -1.591 1.00 66.12 183 GLU A N 1
ATOM 1506 C CA . GLU A 1 183 ? -1.805 17.498 -1.722 1.00 66.12 183 GLU A CA 1
ATOM 1507 C C . GLU A 1 183 ? -1.245 16.380 -2.604 1.00 66.12 183 GLU A C 1
ATOM 1509 O O . GLU A 1 183 ? -1.452 15.193 -2.348 1.00 66.12 183 GLU A O 1
ATOM 1514 N N . ASN A 1 184 ? -0.427 16.749 -3.592 1.00 59.50 184 ASN A N 1
ATOM 1515 C CA . ASN A 1 184 ? 0.252 15.826 -4.509 1.00 59.50 184 ASN A CA 1
ATOM 1516 C C . ASN A 1 184 ? -0.645 15.055 -5.491 1.00 59.50 184 ASN A C 1
ATOM 1518 O O . ASN A 1 184 ? -0.379 13.883 -5.772 1.00 59.50 184 ASN A O 1
ATOM 1522 N N . MET A 1 185 ? -1.642 15.722 -6.069 1.00 61.72 185 MET A N 1
ATOM 1523 C CA . MET A 1 185 ? -2.246 15.245 -7.312 1.00 61.72 185 MET A CA 1
ATOM 1524 C C . MET A 1 185 ? -1.145 14.993 -8.349 1.00 61.72 185 MET A C 1
ATOM 1526 O O . MET A 1 185 ? -0.410 15.901 -8.737 1.00 61.72 185 MET A O 1
ATOM 1530 N N . SER A 1 186 ? -0.973 13.734 -8.744 1.00 57.12 186 SER A N 1
ATOM 1531 C CA . SER A 1 186 ? -0.189 13.407 -9.930 1.00 57.12 186 SER A CA 1
ATOM 1532 C C . SER A 1 186 ? -0.963 13.901 -11.145 1.00 57.12 186 SER A C 1
ATOM 1534 O O . SER A 1 186 ? -2.133 13.547 -11.277 1.00 57.12 186 SER A O 1
ATOM 1536 N N . ASP A 1 187 ? -0.324 14.669 -12.030 1.00 49.75 187 ASP A N 1
ATOM 1537 C CA . ASP A 1 187 ? -0.867 14.921 -13.364 1.00 49.75 187 ASP A CA 1
ATOM 1538 C C . ASP A 1 187 ? -1.085 13.564 -14.032 1.00 49.75 187 ASP A C 1
ATOM 1540 O O . ASP A 1 187 ? -0.148 12.913 -14.496 1.00 49.75 187 ASP A O 1
ATOM 1544 N N . HIS A 1 188 ? -2.331 13.102 -14.065 1.00 50.94 188 HIS A N 1
ATOM 1545 C CA . HIS A 1 188 ? -2.722 11.863 -14.733 1.00 50.94 188 HIS A CA 1
ATOM 1546 C C . HIS A 1 188 ? -2.693 12.008 -16.270 1.00 50.94 188 HIS A C 1
ATOM 1548 O O . HIS A 1 188 ? -3.365 11.267 -16.977 1.00 50.94 188 HIS A O 1
ATOM 1554 N N . GLY A 1 189 ? -1.871 12.924 -16.803 1.00 37.31 189 GLY A N 1
ATOM 1555 C CA . GLY A 1 189 ? -1.698 13.232 -18.228 1.00 37.31 189 GLY A CA 1
ATOM 1556 C C . GLY A 1 189 ? -1.048 12.124 -19.063 1.00 37.31 189 GLY A C 1
ATOM 1557 O O . GLY A 1 189 ? -0.716 12.336 -20.220 1.00 37.31 189 GLY A O 1
ATOM 1558 N N . SER A 1 190 ? -0.881 10.931 -18.503 1.00 40.09 190 SER A N 1
ATOM 1559 C CA . SER A 1 190 ? -0.737 9.715 -19.296 1.00 40.09 190 SER A CA 1
ATOM 1560 C C . SER A 1 190 ? -1.560 8.630 -18.622 1.00 40.09 190 SER A C 1
ATOM 1562 O O . SER A 1 190 ? -1.055 7.790 -17.879 1.00 40.09 190 SER A O 1
ATOM 1564 N N . GLN A 1 191 ? -2.871 8.655 -18.869 1.00 45.50 191 GLN A N 1
ATOM 1565 C CA . GLN A 1 191 ? -3.561 7.382 -18.999 1.00 45.50 191 GLN A CA 1
ATOM 1566 C C . GLN A 1 191 ? -2.723 6.581 -19.997 1.00 45.50 191 GLN A C 1
ATOM 1568 O O . GLN A 1 191 ? -2.571 6.994 -21.145 1.00 45.50 191 GLN A O 1
ATOM 1573 N N . HIS A 1 192 ? -2.075 5.510 -19.538 1.00 46.81 192 HIS A N 1
A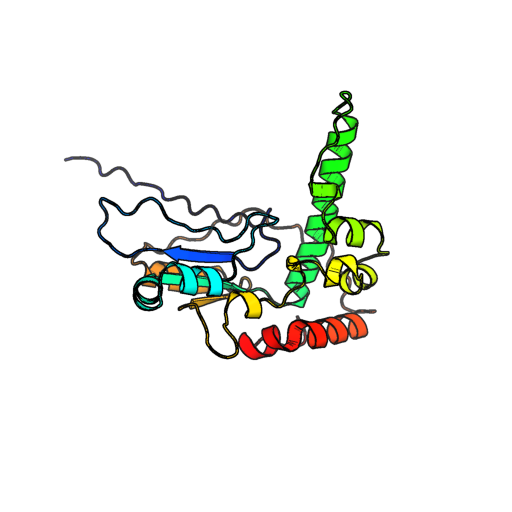TOM 1574 C CA . HIS A 1 192 ? -1.659 4.473 -20.468 1.00 46.81 192 HIS A CA 1
ATOM 1575 C C . HIS A 1 192 ? -2.930 4.108 -21.219 1.00 46.81 192 HIS A C 1
ATOM 1577 O O . HIS A 1 192 ? -3.878 3.658 -20.576 1.00 46.81 192 HIS A O 1
ATOM 1583 N N . ASP A 1 193 ? -2.960 4.444 -22.508 1.00 42.84 193 ASP A N 1
ATOM 1584 C CA . ASP A 1 193 ? -4.097 4.254 -23.395 1.00 42.84 193 ASP A CA 1
ATOM 1585 C C . ASP A 1 193 ? -4.680 2.866 -23.131 1.00 42.84 193 ASP A C 1
ATOM 1587 O O . ASP A 1 193 ? -4.048 1.837 -23.381 1.00 42.84 193 ASP A O 1
ATOM 1591 N N . THR A 1 194 ? -5.847 2.848 -22.488 1.00 47.22 194 THR A N 1
ATOM 1592 C CA . THR A 1 194 ? -6.465 1.624 -21.983 1.00 47.22 194 THR A CA 1
ATOM 1593 C C . THR A 1 194 ? -6.982 0.744 -23.112 1.00 47.22 194 THR A C 1
ATOM 1595 O O . THR A 1 194 ? -7.402 -0.388 -22.872 1.00 47.22 194 THR A O 1
ATOM 1598 N N . SER A 1 195 ? -6.939 1.250 -24.345 1.00 40.53 195 SER A N 1
ATOM 1599 C CA . SER A 1 195 ? -7.582 0.640 -25.492 1.00 40.53 195 SER A CA 1
ATOM 1600 C C . SER A 1 195 ? -6.748 -0.443 -26.180 1.00 40.53 195 SER A C 1
ATOM 1602 O O . SER A 1 195 ? -7.347 -1.306 -26.821 1.00 40.53 195 SER A O 1
ATOM 1604 N N . GLN A 1 196 ? -5.415 -0.497 -26.018 1.00 39.41 196 GLN A N 1
ATOM 1605 C CA . GLN A 1 196 ? -4.589 -1.531 -26.665 1.00 39.41 196 GLN A CA 1
ATOM 1606 C C . GLN A 1 196 ? -3.464 -2.071 -25.763 1.00 39.41 196 GLN A C 1
ATOM 1608 O O . GLN A 1 196 ? -2.535 -1.362 -25.397 1.00 39.41 196 GLN A O 1
ATOM 1613 N N . GLY A 1 197 ? -3.535 -3.365 -25.420 1.00 51.69 197 GLY A N 1
ATOM 1614 C CA . GLY A 1 197 ? -2.437 -4.112 -24.778 1.00 51.69 197 GLY A CA 1
ATOM 1615 C C . GLY A 1 197 ? -2.597 -4.449 -23.288 1.00 51.69 197 GLY A C 1
ATOM 1616 O O . GLY A 1 197 ? -1.827 -5.253 -22.773 1.00 51.69 197 GLY A O 1
ATOM 1617 N N . LEU A 1 198 ? -3.617 -3.926 -22.595 1.00 66.25 198 LEU A N 1
ATOM 1618 C CA . LEU A 1 198 ? -3.805 -4.140 -21.147 1.00 66.25 198 LEU A CA 1
ATOM 1619 C C . LEU A 1 198 ? -4.423 -5.486 -20.746 1.00 66.25 198 LEU A C 1
ATOM 1621 O O . LEU A 1 198 ? -4.408 -5.818 -19.565 1.00 66.25 198 LEU A O 1
ATOM 1625 N N . GLY A 1 199 ? -4.976 -6.270 -21.675 1.00 74.81 199 GLY A N 1
ATOM 1626 C CA . GLY A 1 199 ? -5.715 -7.492 -21.324 1.00 74.81 199 GLY A CA 1
ATOM 1627 C C . GLY A 1 199 ? -4.878 -8.505 -20.531 1.00 74.81 199 GLY A C 1
ATOM 1628 O O . GLY A 1 199 ? -5.322 -9.013 -19.501 1.00 74.81 199 GLY A O 1
ATOM 1629 N N . SER A 1 200 ? -3.638 -8.750 -20.962 1.00 84.00 200 SER A N 1
ATOM 1630 C CA . SER A 1 200 ? -2.713 -9.656 -20.268 1.00 84.00 200 SER A CA 1
ATOM 1631 C C . SER A 1 200 ? -2.184 -9.074 -18.951 1.00 84.00 200 SER A C 1
ATOM 1633 O O . SER A 1 200 ? -1.920 -9.831 -18.017 1.00 84.00 200 SER A O 1
ATOM 1635 N N . ASP A 1 201 ? -2.049 -7.749 -18.847 1.00 90.94 201 ASP A N 1
ATOM 1636 C CA . ASP A 1 201 ? -1.661 -7.051 -17.614 1.00 90.94 201 ASP A CA 1
ATOM 1637 C C . ASP A 1 201 ? -2.779 -7.096 -16.572 1.00 90.94 201 ASP A C 1
ATOM 1639 O O . ASP A 1 201 ? -2.525 -7.452 -15.426 1.00 90.94 201 ASP A O 1
ATOM 1643 N N . LEU A 1 202 ? -4.021 -6.811 -16.964 1.00 91.00 202 LEU A N 1
ATOM 1644 C CA . LEU A 1 202 ? -5.185 -6.896 -16.082 1.00 91.00 202 LEU A CA 1
ATOM 1645 C C . LEU A 1 202 ? -5.399 -8.323 -15.576 1.00 91.00 202 LEU A C 1
ATOM 1647 O O . LEU A 1 202 ? -5.641 -8.505 -14.386 1.00 91.00 202 LEU A O 1
ATOM 1651 N N . GLY A 1 203 ? -5.253 -9.329 -16.445 1.00 93.25 203 GLY A N 1
ATOM 1652 C CA . GLY A 1 203 ? -5.310 -10.736 -16.042 1.00 93.25 203 GLY A CA 1
ATOM 1653 C C . GLY A 1 203 ? -4.228 -11.084 -15.018 1.00 93.25 203 GLY A C 1
ATOM 1654 O O . GLY A 1 203 ? -4.535 -11.587 -13.940 1.00 93.25 203 GLY A O 1
ATOM 1655 N N . PHE A 1 204 ? -2.973 -10.719 -15.304 1.00 94.75 204 PHE A N 1
ATOM 1656 C CA . PHE A 1 204 ? -1.856 -10.940 -14.384 1.00 94.75 204 PHE A CA 1
ATOM 1657 C C . PHE A 1 204 ? -2.065 -10.253 -13.026 1.00 94.75 204 PHE A C 1
ATOM 1659 O O . PHE A 1 204 ? -1.815 -10.852 -11.979 1.00 94.75 204 PHE A O 1
ATOM 1666 N N . VAL A 1 205 ? -2.534 -9.002 -13.027 1.00 95.06 205 VAL A N 1
ATOM 1667 C CA . VAL A 1 205 ? -2.814 -8.246 -11.799 1.00 95.06 205 VAL A CA 1
ATOM 1668 C C . VAL A 1 205 ? -3.979 -8.867 -11.037 1.00 95.06 205 VAL A C 1
ATOM 1670 O O . VAL A 1 205 ? -3.879 -9.028 -9.824 1.00 95.06 205 VAL A O 1
ATOM 1673 N N . TYR A 1 206 ? -5.053 -9.269 -11.716 1.00 95.25 206 TYR A N 1
ATOM 1674 C CA . TYR A 1 206 ? -6.166 -9.958 -11.071 1.00 95.25 206 TYR A CA 1
ATOM 1675 C C . TYR A 1 206 ? -5.711 -11.243 -10.380 1.00 95.25 206 TYR A C 1
ATOM 1677 O O . TYR A 1 206 ? -6.032 -11.452 -9.214 1.00 95.25 206 TYR A O 1
ATOM 1685 N N . ASP A 1 207 ? -4.921 -12.075 -11.056 1.00 95.50 207 ASP A N 1
ATOM 1686 C CA . ASP A 1 207 ? -4.444 -13.328 -10.474 1.00 95.50 207 ASP A CA 1
ATOM 1687 C C . ASP A 1 207 ? -3.461 -13.098 -9.320 1.00 95.50 207 ASP A C 1
ATOM 1689 O O . ASP A 1 207 ? -3.562 -13.760 -8.288 1.00 95.50 207 ASP A O 1
ATOM 1693 N N . SER A 1 208 ? -2.571 -12.110 -9.445 1.00 95.69 208 SER A N 1
ATOM 1694 C CA . SER A 1 208 ? -1.587 -11.772 -8.404 1.00 95.69 208 SER A CA 1
ATOM 1695 C C . SER A 1 208 ? -2.214 -11.131 -7.161 1.00 95.69 208 SER A C 1
ATOM 1697 O O . SER A 1 208 ? -1.674 -11.254 -6.064 1.00 95.69 208 SER A O 1
ATOM 1699 N N . TYR A 1 209 ? -3.342 -10.434 -7.324 1.00 96.38 209 TYR A N 1
ATOM 1700 C CA . TYR A 1 209 ? -3.991 -9.646 -6.271 1.00 96.38 209 TYR A CA 1
ATOM 1701 C C . TYR A 1 209 ? -5.432 -10.078 -6.006 1.00 96.38 209 TYR A C 1
ATOM 1703 O O . TYR A 1 209 ? -6.218 -9.289 -5.484 1.00 96.38 209 TYR A O 1
ATOM 1711 N N . ARG A 1 210 ? -5.795 -11.323 -6.337 1.00 96.50 210 ARG A N 1
ATOM 1712 C CA . ARG A 1 210 ? -7.169 -11.836 -6.218 1.00 96.50 210 ARG A CA 1
ATOM 1713 C C . ARG A 1 210 ? -7.768 -11.597 -4.831 1.00 96.50 210 ARG A C 1
ATOM 1715 O O . ARG A 1 210 ? -8.908 -11.161 -4.731 1.00 96.50 210 ARG A O 1
ATOM 1722 N N . SER A 1 211 ? -6.970 -11.782 -3.778 1.00 96.56 211 SER A N 1
ATOM 1723 C CA . SER A 1 211 ? -7.393 -11.522 -2.400 1.00 96.56 211 SER A CA 1
ATOM 1724 C C . SER A 1 211 ? -7.821 -10.071 -2.168 1.00 96.56 211 SER A C 1
ATOM 1726 O O . SER A 1 211 ? -8.787 -9.846 -1.450 1.00 96.56 211 SER A O 1
ATOM 1728 N N . ASP A 1 212 ? -7.166 -9.087 -2.792 1.00 96.50 212 ASP A N 1
ATOM 1729 C CA . ASP A 1 212 ? -7.567 -7.680 -2.693 1.00 96.50 212 ASP A CA 1
ATOM 1730 C C . ASP A 1 212 ? -8.899 -7.429 -3.404 1.00 96.50 212 ASP A C 1
ATOM 1732 O O . ASP A 1 212 ? -9.750 -6.710 -2.878 1.00 96.50 212 ASP A O 1
ATOM 1736 N N . TYR A 1 213 ? -9.086 -8.010 -4.593 1.00 96.12 213 TYR A N 1
ATOM 1737 C CA . TYR A 1 213 ? -10.341 -7.883 -5.335 1.00 96.12 213 TYR A CA 1
ATOM 1738 C C . TYR A 1 213 ? -11.510 -8.449 -4.532 1.00 96.12 213 TYR A C 1
ATOM 1740 O O . TYR A 1 213 ? -12.516 -7.763 -4.354 1.00 96.12 213 TYR A O 1
ATOM 1748 N N . ASP A 1 214 ? -11.338 -9.653 -3.991 1.00 95.94 214 ASP A N 1
ATOM 1749 C CA . ASP A 1 214 ? -12.382 -10.361 -3.258 1.00 95.94 214 ASP A CA 1
ATOM 1750 C C . ASP A 1 214 ? -12.650 -9.707 -1.890 1.00 95.94 214 ASP A C 1
ATOM 1752 O O . ASP A 1 214 ? -13.797 -9.412 -1.554 1.00 95.94 214 ASP A O 1
ATOM 1756 N N . ALA A 1 215 ? -11.604 -9.411 -1.107 1.00 95.75 215 ALA A N 1
ATOM 1757 C CA . ALA A 1 215 ? -11.750 -8.882 0.252 1.00 95.75 215 ALA A CA 1
ATOM 1758 C C . ALA A 1 215 ? -12.228 -7.425 0.294 1.00 95.75 215 ALA A C 1
ATOM 1760 O O . ALA A 1 215 ? -12.878 -7.021 1.263 1.00 95.75 215 ALA A O 1
ATOM 1761 N N . PHE A 1 216 ? -11.889 -6.624 -0.720 1.00 95.25 216 PHE A N 1
ATOM 1762 C CA . PHE A 1 216 ? -12.285 -5.218 -0.784 1.00 95.25 216 PHE A CA 1
ATOM 1763 C C . PHE A 1 216 ? -13.390 -4.949 -1.794 1.00 95.25 216 PHE A C 1
ATOM 1765 O O . PHE A 1 216 ? -13.817 -3.804 -1.866 1.00 95.25 216 PHE A O 1
ATOM 1772 N N . GLY A 1 217 ? -13.889 -5.947 -2.528 1.00 95.62 217 GLY A N 1
ATOM 1773 C CA . GLY A 1 217 ? -14.996 -5.795 -3.474 1.00 95.62 217 GLY A CA 1
ATOM 1774 C C . GLY A 1 217 ? -14.675 -4.844 -4.628 1.00 95.62 217 GLY A C 1
ATOM 1775 O O . GLY A 1 217 ? -15.488 -3.971 -4.945 1.00 95.62 217 GLY A O 1
ATOM 1776 N N . TYR A 1 218 ? -13.477 -4.962 -5.206 1.00 94.88 218 TYR A N 1
ATOM 1777 C CA . TYR A 1 218 ? -13.101 -4.205 -6.402 1.00 94.88 218 TYR A CA 1
ATOM 1778 C C . TYR A 1 218 ? -13.581 -4.915 -7.679 1.00 94.88 218 TYR A C 1
ATOM 1780 O O . TYR A 1 218 ? -13.501 -6.144 -7.759 1.00 94.88 218 TYR A O 1
ATOM 1788 N N . PRO A 1 219 ? -14.038 -4.171 -8.704 1.00 92.75 219 PRO A N 1
ATOM 1789 C CA . PRO A 1 219 ? -14.271 -4.744 -10.028 1.00 92.75 219 PRO A CA 1
ATOM 1790 C C . PRO A 1 219 ? -12.947 -5.211 -10.646 1.00 92.75 219 PRO A C 1
ATOM 1792 O O . PRO A 1 219 ? -11.898 -4.658 -10.345 1.00 92.75 219 PRO A O 1
ATOM 1795 N N . LYS A 1 220 ? -12.976 -6.215 -11.533 1.00 87.69 220 LYS A N 1
ATOM 1796 C CA . LYS A 1 220 ? -11.752 -6.694 -12.216 1.00 87.69 220 LYS A CA 1
ATOM 1797 C C . LYS A 1 220 ? -11.153 -5.645 -13.156 1.00 87.69 220 LYS A C 1
ATOM 1799 O O . LYS A 1 220 ? -9.952 -5.660 -13.416 1.00 87.69 220 LYS A O 1
ATOM 1804 N N . THR A 1 221 ? -12.000 -4.765 -13.676 1.00 82.94 221 THR A N 1
ATOM 1805 C CA . THR A 1 221 ? -11.620 -3.645 -14.531 1.00 82.94 221 THR A CA 1
ATOM 1806 C C . THR A 1 221 ? -11.561 -2.361 -13.697 1.00 82.94 221 THR A C 1
ATOM 1808 O O . THR A 1 221 ? -12.537 -2.099 -12.991 1.00 82.94 221 THR A O 1
ATOM 1811 N N . PRO A 1 222 ? -10.450 -1.604 -13.760 1.00 77.19 222 PRO A N 1
ATOM 1812 C CA . PRO A 1 222 ? -10.274 -0.342 -13.039 1.00 77.19 222 PRO A CA 1
ATOM 1813 C C . PRO A 1 222 ? -11.265 0.754 -13.439 1.00 77.19 222 PRO A C 1
ATOM 1815 O O . PRO A 1 222 ? -11.773 0.708 -14.583 1.00 77.19 222 PRO A O 1
#

Secondary structure (DSSP, 8-state):
--------------TTT--S-EEEEE--S-TTS-SS-------TT----HHHHHHHH-HHHHHHSEEEEEE--HHHHHHHHHHHHHHHHHHHHHHHHH-TT-----GGGG-HHHHHHHHSSHHHHHHH-HHHHTSGGGS-GGGGTEETTEE-SSEEEEGGGHHHHHHHHHHHTTPPP-PPP------------TTSS-HHHHHHHHHHTHHHHHHHT--S--

Sequence (222 aa):
MPQKRREVVSLSYCPRTCVGTTYYAAAHRSASVLAQFIVKGFTYGNTRLPQKFVQSLGNELWQSYHTFGFVRHPFHRLQSTYAYTATQTKKHRRRSLTNWTGTNNDQFWKWGFVKAYLESDGFSAFIRHPLWLSSPLARPQTDYFYDGNTRLVKHVGRLENLESDFATVAKSLQLPTWELGFENMSDHGSQHDTSQGLGSDLGFVYDSYRSDYDAFGYPKTP